Protein AF-A0A0A9W5Y8-F1 (afdb_monomer)

Structure (mmCIF, N/CA/C/O backbone):
data_AF-A0A0A9W5Y8-F1
#
_entry.id   AF-A0A0A9W5Y8-F1
#
loop_
_atom_site.group_PDB
_atom_site.id
_atom_site.type_symbol
_atom_site.label_atom_id
_atom_site.label_alt_id
_atom_site.label_comp_id
_atom_site.label_asym_id
_atom_site.label_entity_id
_atom_site.label_seq_id
_atom_site.pdbx_PDB_ins_code
_atom_site.Cartn_x
_atom_site.Cartn_y
_atom_site.Cartn_z
_atom_site.occupancy
_atom_site.B_iso_or_equiv
_atom_site.auth_seq_id
_atom_site.auth_comp_id
_atom_site.auth_asym_id
_atom_site.auth_atom_id
_atom_site.pdbx_PDB_model_num
ATOM 1 N N . MET A 1 1 ? -0.770 -27.517 54.238 1.00 37.31 1 MET A N 1
ATOM 2 C CA . MET A 1 1 ? 0.289 -27.212 53.255 1.00 37.31 1 MET A CA 1
ATOM 3 C C . MET A 1 1 ? -0.325 -27.383 51.883 1.00 37.31 1 MET A C 1
ATOM 5 O O . MET A 1 1 ? -0.904 -28.429 51.633 1.00 37.31 1 MET A O 1
ATOM 9 N N . ALA A 1 2 ? -0.329 -26.312 51.096 1.00 33.25 2 ALA A N 1
ATOM 10 C CA . ALA A 1 2 ? -0.893 -26.270 49.756 1.00 33.25 2 ALA A CA 1
ATOM 11 C C . ALA A 1 2 ? 0.136 -26.766 48.733 1.00 33.25 2 ALA A C 1
ATOM 13 O O . ALA A 1 2 ? 1.299 -26.382 48.831 1.00 33.25 2 ALA A O 1
ATOM 14 N N . ASP A 1 3 ? -0.321 -27.535 47.750 1.00 33.03 3 ASP A N 1
ATOM 15 C CA . ASP A 1 3 ? 0.231 -27.534 46.394 1.00 33.03 3 ASP A CA 1
ATOM 16 C C . ASP A 1 3 ? -0.943 -27.662 45.403 1.00 33.03 3 ASP A C 1
ATOM 18 O O . ASP A 1 3 ? -1.623 -28.691 45.391 1.00 33.03 3 ASP A O 1
ATOM 22 N N . PRO A 1 4 ? -1.265 -26.595 44.654 1.00 38.47 4 PRO A N 1
ATOM 23 C CA . PRO A 1 4 ? -2.199 -26.613 43.543 1.00 38.47 4 PRO A CA 1
ATOM 24 C C . PRO A 1 4 ? -1.428 -26.486 42.221 1.00 38.47 4 PRO A C 1
ATOM 26 O O . PRO A 1 4 ? -1.064 -25.380 41.818 1.00 38.47 4 PRO A O 1
ATOM 29 N N . SER A 1 5 ? -1.192 -27.594 41.517 1.00 38.16 5 SER A N 1
ATOM 30 C CA . SER A 1 5 ? -0.590 -27.542 40.178 1.00 38.16 5 SER A CA 1
ATOM 31 C C . SER A 1 5 ? -0.944 -28.740 39.286 1.00 38.16 5 SER A C 1
ATOM 33 O O . SER A 1 5 ? -0.075 -29.424 38.767 1.00 38.16 5 SER A O 1
ATOM 35 N N . GLU A 1 6 ? -2.236 -28.936 39.008 1.00 33.62 6 GLU A N 1
ATOM 36 C CA . GLU A 1 6 ? -2.679 -29.675 37.815 1.00 33.62 6 GLU A CA 1
ATOM 37 C C . GLU A 1 6 ? -3.842 -28.932 37.140 1.00 33.62 6 GLU A C 1
ATOM 39 O O . GLU A 1 6 ? -5.003 -29.048 37.525 1.00 33.62 6 GLU A O 1
ATOM 44 N N . HIS A 1 7 ? -3.520 -28.131 36.123 1.00 34.47 7 HIS A N 1
ATOM 45 C CA . HIS A 1 7 ? -4.480 -27.665 35.123 1.00 34.47 7 HIS A CA 1
ATOM 46 C C . HIS A 1 7 ? -4.247 -28.471 33.840 1.00 34.47 7 HIS A C 1
ATOM 48 O O . HIS A 1 7 ? -3.180 -28.327 33.237 1.00 34.47 7 HIS A O 1
ATOM 54 N N . PRO A 1 8 ? -5.209 -29.291 33.385 1.00 33.84 8 PRO A N 1
ATOM 55 C CA . PRO A 1 8 ? -5.117 -29.915 32.077 1.00 33.84 8 PRO A CA 1
ATOM 56 C C . PRO A 1 8 ? -5.285 -28.871 30.970 1.00 33.84 8 PRO A C 1
ATOM 58 O O . PRO A 1 8 ? -6.260 -28.118 30.924 1.00 33.84 8 PRO A O 1
ATOM 61 N N . LEU A 1 9 ? -4.292 -28.857 30.087 1.00 32.69 9 LEU A N 1
ATOM 62 C CA . LEU A 1 9 ? -4.346 -28.313 28.740 1.00 32.69 9 LEU A CA 1
ATOM 63 C C . LEU A 1 9 ? -5.428 -29.023 27.904 1.00 32.69 9 LEU A C 1
ATOM 65 O O . LEU A 1 9 ? -5.712 -30.198 28.108 1.00 32.69 9 LEU A O 1
ATOM 69 N N . GLU A 1 10 ? -5.916 -28.284 26.905 1.00 32.50 10 GLU A N 1
ATOM 70 C CA . GLU A 1 10 ? -6.657 -28.731 25.717 1.00 32.50 10 GLU A CA 1
ATOM 71 C C . GLU A 1 10 ? -8.154 -29.049 25.857 1.00 32.50 10 GLU A C 1
ATOM 73 O O . GLU A 1 10 ? -8.584 -30.143 26.204 1.00 32.50 10 GLU A O 1
ATOM 78 N N . ALA A 1 11 ? -8.961 -28.112 25.353 1.00 31.11 11 ALA A N 1
ATOM 79 C CA . ALA A 1 11 ? -10.061 -28.473 24.471 1.00 31.11 11 ALA A CA 1
ATOM 80 C C . ALA A 1 11 ? -9.815 -27.802 23.115 1.00 31.11 11 ALA A C 1
ATOM 82 O O . ALA A 1 11 ? -9.943 -26.587 22.956 1.00 31.11 11 ALA A O 1
ATOM 83 N N . CYS A 1 12 ? -9.401 -28.625 22.154 1.00 32.28 12 CYS A N 1
ATOM 84 C CA . CYS A 1 12 ? -9.420 -28.321 20.735 1.00 32.28 12 CYS A CA 1
ATOM 85 C C . CYS A 1 12 ? -10.841 -27.933 20.303 1.00 32.28 12 CYS A C 1
ATOM 87 O O . CYS A 1 12 ? -11.784 -28.683 20.544 1.00 32.28 12 CYS A O 1
ATOM 89 N N . ALA A 1 13 ? -10.979 -26.811 19.600 1.00 32.50 13 ALA A N 1
ATOM 90 C CA . ALA A 1 13 ? -12.141 -26.543 18.764 1.00 32.50 13 ALA A CA 1
ATOM 91 C C . ALA A 1 13 ? -11.661 -26.249 17.337 1.00 32.50 13 ALA A C 1
ATOM 93 O O . ALA A 1 13 ? -11.022 -25.233 17.065 1.00 32.50 13 ALA A O 1
ATOM 94 N N . SER A 1 14 ? -11.965 -27.172 16.437 1.00 33.88 14 SER A N 1
ATOM 95 C CA . SER A 1 14 ? -12.025 -27.005 14.984 1.00 33.88 14 SER A CA 1
ATOM 96 C C . SER A 1 14 ? -13.405 -27.505 14.532 1.00 33.88 14 SER A C 1
ATOM 98 O O . SER A 1 14 ? -14.028 -28.257 15.286 1.00 33.88 14 SER A O 1
ATOM 100 N N . PRO A 1 15 ? -13.876 -27.232 13.303 1.00 54.81 15 PRO A N 1
ATOM 101 C CA . PRO A 1 15 ? -13.702 -26.097 12.391 1.00 54.81 15 PRO A CA 1
ATOM 102 C C . PRO A 1 15 ? -15.062 -25.366 12.173 1.00 54.81 15 PRO A C 1
ATOM 104 O O . PRO A 1 15 ? -16.051 -25.700 12.812 1.00 54.81 15 PRO A O 1
ATOM 107 N N . ASP A 1 16 ? -15.112 -24.371 11.280 1.00 36.22 16 ASP A N 1
ATOM 108 C CA . ASP A 1 16 ? -16.325 -23.666 10.797 1.00 36.22 16 ASP A CA 1
ATOM 109 C C . ASP A 1 16 ? -16.897 -22.532 11.672 1.00 36.22 16 ASP A C 1
ATOM 111 O O . ASP A 1 16 ? -18.074 -22.505 12.031 1.00 36.22 16 ASP A O 1
ATOM 115 N N . VAL A 1 17 ? -16.086 -21.503 11.946 1.00 40.72 17 VAL A N 1
ATOM 116 C CA . VAL A 1 17 ? -16.628 -20.201 12.375 1.00 40.72 17 VAL A CA 1
ATOM 117 C C . VAL A 1 17 ? -16.967 -19.381 11.134 1.00 40.72 17 VAL A C 1
ATOM 119 O O . VAL A 1 17 ? -16.083 -18.945 10.399 1.00 40.72 17 VAL A O 1
ATOM 122 N N . VAL A 1 18 ? -18.265 -19.184 10.918 1.00 39.84 18 VAL A N 1
ATOM 123 C CA . VAL A 1 18 ? -18.840 -18.229 9.966 1.00 39.84 18 VAL A CA 1
ATOM 124 C C . VAL A 1 18 ? -18.140 -16.870 10.124 1.00 39.84 18 VAL A C 1
ATOM 126 O O . VAL A 1 18 ? -18.138 -16.299 11.215 1.00 39.84 18 VAL A O 1
ATOM 129 N N . GLU A 1 19 ? -17.536 -16.360 9.045 1.00 45.75 19 GLU A N 1
ATOM 130 C CA . GLU A 1 19 ? -16.937 -15.019 8.957 1.00 45.75 19 GLU A CA 1
ATOM 131 C C . GLU A 1 19 ? -18.027 -13.946 9.121 1.00 45.75 19 GLU A C 1
ATOM 133 O O . GLU A 1 19 ? -18.558 -13.408 8.151 1.00 45.75 19 GLU A O 1
ATOM 138 N N . ILE A 1 20 ? -18.402 -13.633 10.361 1.00 53.00 20 ILE A N 1
ATOM 139 C CA . ILE A 1 20 ? -19.226 -12.461 10.655 1.00 53.00 20 ILE A CA 1
ATOM 140 C C . ILE A 1 20 ? -18.262 -11.280 10.783 1.00 53.00 20 ILE A C 1
ATOM 142 O O . ILE A 1 20 ? -17.663 -11.061 11.839 1.00 53.00 20 ILE A O 1
ATOM 146 N N . GLY A 1 21 ? -18.077 -10.542 9.687 1.00 63.16 21 GLY A N 1
ATOM 147 C CA . GLY A 1 21 ? -17.363 -9.268 9.713 1.00 63.16 21 GLY A CA 1
ATOM 148 C C . GLY A 1 21 ? -17.968 -8.346 10.778 1.00 63.16 21 GLY A C 1
ATOM 149 O O . GLY A 1 21 ? -19.186 -8.183 10.853 1.00 63.16 21 GLY A O 1
ATOM 150 N N . CYS A 1 22 ? -17.124 -7.765 11.628 1.00 84.12 22 CYS A N 1
ATOM 151 C CA . CYS A 1 22 ? -17.532 -6.865 12.701 1.00 84.12 22 CYS A CA 1
ATOM 152 C C . CYS A 1 22 ? -17.154 -5.427 12.342 1.00 84.12 22 CYS A C 1
ATOM 154 O O . CYS A 1 22 ? -16.033 -5.165 11.916 1.00 84.12 22 CYS A O 1
ATOM 156 N N . SER A 1 23 ? -18.077 -4.483 12.520 1.00 87.94 23 SER A N 1
ATOM 157 C CA . SER A 1 23 ? -17.798 -3.054 12.357 1.00 87.94 23 SER A CA 1
ATOM 158 C C . SER A 1 23 ? -17.768 -2.374 13.721 1.00 87.94 23 SER A C 1
ATOM 160 O O . SER A 1 23 ? -18.706 -2.513 14.503 1.00 87.94 23 SER A O 1
ATOM 162 N N . LEU A 1 24 ? -16.689 -1.648 14.011 1.00 90.31 24 LEU A N 1
ATOM 163 C CA . LEU A 1 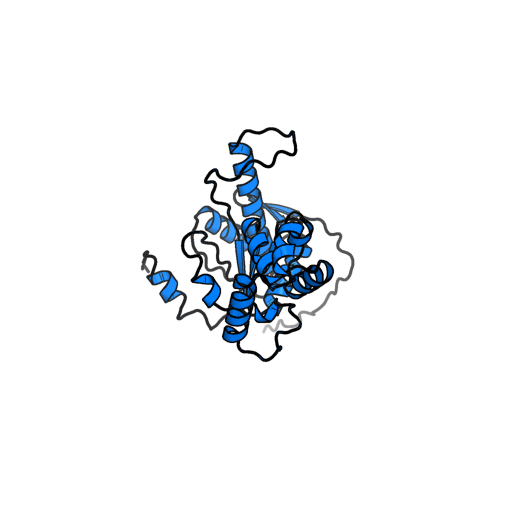24 ? -16.478 -0.955 15.279 1.00 90.31 24 LEU A CA 1
ATOM 164 C C . LEU A 1 24 ? -16.262 0.528 15.019 1.00 90.31 24 LEU A C 1
ATOM 166 O O . LEU A 1 24 ? -15.401 0.886 14.222 1.00 90.31 24 LEU A O 1
ATOM 170 N N . ASP A 1 25 ? -17.000 1.384 15.716 1.00 91.50 25 ASP A N 1
ATOM 171 C CA . ASP A 1 25 ? -16.708 2.813 15.717 1.00 91.50 25 ASP A CA 1
ATOM 172 C C . ASP A 1 25 ? -15.623 3.118 16.759 1.00 91.50 25 ASP A C 1
ATOM 174 O O . ASP A 1 25 ? -15.803 2.875 17.955 1.00 91.50 25 ASP A O 1
ATOM 178 N N . LEU A 1 26 ? -14.479 3.614 16.287 1.00 90.56 26 LEU A N 1
ATOM 179 C CA . LEU A 1 26 ? -13.357 4.058 17.107 1.00 90.56 26 LEU A CA 1
ATOM 180 C C . LEU A 1 26 ? -13.011 5.499 16.719 1.00 90.56 26 LEU A C 1
ATOM 182 O O . LEU A 1 26 ? -12.533 5.749 15.613 1.00 90.56 26 LEU A O 1
ATOM 186 N N . GLU A 1 27 ? -13.257 6.453 17.621 1.00 84.94 27 GLU A N 1
ATOM 187 C CA . GLU A 1 27 ? -13.021 7.893 17.393 1.00 84.94 27 GLU A CA 1
ATOM 188 C C . GLU A 1 27 ? -13.679 8.427 16.097 1.00 84.94 27 GLU A C 1
ATOM 190 O O . GLU A 1 27 ? -13.096 9.197 15.319 1.00 84.94 27 GLU A O 1
ATOM 195 N N . GLY A 1 28 ? -14.906 7.975 15.819 1.00 84.44 28 GLY A N 1
ATOM 196 C CA . GLY A 1 28 ? -15.656 8.338 14.618 1.00 84.44 28 GLY A CA 1
ATOM 197 C C . GLY A 1 28 ? -15.076 7.729 13.340 1.00 84.44 28 GLY A C 1
ATOM 198 O O . GLY A 1 28 ? -15.262 8.301 12.265 1.00 84.44 28 GLY A O 1
ATOM 199 N N . CYS A 1 29 ? -14.275 6.665 13.439 1.00 87.69 29 CYS A N 1
ATOM 200 C CA . CYS A 1 29 ? -13.787 5.877 12.311 1.00 87.69 29 CYS A CA 1
ATOM 201 C C . CYS A 1 29 ? -14.434 4.493 12.367 1.00 87.69 29 CYS A C 1
ATOM 203 O O . CYS A 1 29 ? -14.199 3.734 13.306 1.00 87.69 29 CYS A O 1
ATOM 205 N N . LEU A 1 30 ? -15.206 4.146 11.335 1.00 93.06 30 LEU A N 1
ATOM 206 C CA . LEU A 1 30 ? -15.831 2.832 11.223 1.00 93.06 30 LEU A CA 1
ATOM 207 C C . LEU A 1 30 ? -14.802 1.790 10.758 1.00 93.06 30 LEU A C 1
ATOM 209 O O . LEU A 1 30 ? -14.492 1.677 9.569 1.00 93.06 30 LEU A O 1
ATOM 213 N N . VAL A 1 31 ? -14.260 1.029 11.705 1.00 93.88 31 VAL A N 1
ATOM 214 C CA . VAL A 1 31 ? -13.282 -0.031 11.457 1.00 93.88 31 VAL A CA 1
ATOM 215 C C . VAL A 1 31 ? -13.996 -1.345 11.157 1.00 93.88 31 VAL A C 1
ATOM 217 O O . VAL A 1 31 ? -14.635 -1.925 12.031 1.00 93.88 31 VAL A O 1
ATOM 220 N N . LYS A 1 32 ? -13.843 -1.839 9.927 1.00 93.50 32 LYS A N 1
ATOM 221 C CA . LYS A 1 32 ? -14.301 -3.154 9.468 1.00 93.50 32 LYS A CA 1
ATOM 222 C C . LYS A 1 32 ? -13.231 -4.188 9.812 1.00 93.50 32 LYS A C 1
ATOM 224 O O . LYS A 1 32 ? -12.143 -4.192 9.235 1.00 93.50 32 LYS A O 1
ATOM 229 N N . PHE A 1 33 ? -13.511 -5.046 10.779 1.00 92.62 33 PHE A N 1
ATOM 230 C CA . PHE A 1 33 ? -12.608 -6.091 11.241 1.00 92.62 33 PHE A CA 1
ATOM 231 C C . PHE A 1 33 ? -13.150 -7.471 10.835 1.00 92.62 33 PHE A C 1
ATOM 233 O O . PHE A 1 33 ? -14.350 -7.706 10.955 1.00 92.62 33 PHE A O 1
ATOM 240 N N . PRO A 1 34 ? -12.306 -8.405 10.355 1.00 89.75 34 PRO A N 1
ATOM 241 C CA . PRO A 1 34 ? -12.787 -9.673 9.789 1.00 89.75 34 PRO A CA 1
ATOM 242 C C . PRO A 1 34 ? -13.404 -10.638 10.817 1.00 89.75 34 PRO A C 1
ATOM 244 O O . PRO A 1 34 ? -14.004 -11.634 10.436 1.00 89.75 34 PRO A O 1
ATOM 247 N N . PHE A 1 35 ? -13.249 -10.370 12.112 1.00 88.81 35 PHE A N 1
ATOM 248 C CA . PHE A 1 35 ? -13.855 -11.131 13.204 1.00 88.81 35 PHE A CA 1
ATOM 249 C C . PHE A 1 35 ? -14.109 -10.203 14.397 1.00 88.81 35 PHE A C 1
ATOM 251 O O . PHE A 1 35 ? -13.818 -9.012 14.330 1.00 88.81 35 PHE A O 1
ATOM 258 N N . GLN A 1 36 ? -14.636 -10.718 15.506 1.00 88.81 36 GLN A N 1
ATOM 259 C CA . GLN A 1 36 ? -14.803 -9.921 16.722 1.00 88.81 36 GLN A CA 1
ATOM 260 C C . GLN A 1 36 ? -13.433 -9.614 17.362 1.00 88.81 36 GLN A C 1
ATOM 262 O O . GLN A 1 36 ? -12.778 -10.541 17.841 1.00 88.81 36 GLN A O 1
ATOM 267 N N . PRO A 1 37 ? -12.975 -8.347 17.419 1.00 89.88 37 PRO A N 1
ATOM 268 C CA . PRO A 1 37 ? -11.656 -8.042 17.959 1.00 89.88 37 PRO A CA 1
ATOM 269 C C . PRO A 1 37 ? -11.613 -8.181 19.485 1.00 89.88 37 PRO A C 1
ATOM 271 O O . PRO A 1 37 ? -12.557 -7.816 20.195 1.00 89.88 37 PRO A O 1
ATOM 274 N N . TYR A 1 38 ? -10.466 -8.627 19.996 1.00 90.50 38 TYR A N 1
ATOM 275 C CA . TYR A 1 38 ? -10.161 -8.646 21.427 1.00 90.50 38 TYR A CA 1
ATOM 276 C C . TYR A 1 38 ? -10.030 -7.224 21.988 1.00 90.50 38 TYR A C 1
ATOM 278 O O . TYR A 1 38 ? -9.678 -6.291 21.266 1.00 90.50 38 TYR A O 1
ATOM 286 N N . ASN A 1 39 ? -10.221 -7.049 23.299 1.00 89.31 39 ASN A N 1
ATOM 287 C CA . ASN A 1 39 ? -10.096 -5.732 23.942 1.00 89.31 39 ASN A CA 1
ATOM 288 C C . ASN A 1 39 ? -8.721 -5.091 23.697 1.00 89.31 39 ASN A C 1
ATOM 290 O O . ASN A 1 39 ? -8.649 -3.934 23.299 1.00 89.31 39 ASN A O 1
ATOM 294 N N . VAL A 1 40 ? -7.643 -5.878 23.778 1.00 89.50 40 VAL A N 1
ATOM 295 C CA . VAL A 1 40 ? -6.282 -5.408 23.466 1.00 89.50 40 VAL A CA 1
ATOM 296 C C . VAL A 1 40 ? -6.123 -4.930 22.017 1.00 89.50 40 VAL A C 1
ATOM 298 O O . VAL A 1 40 ? -5.368 -3.998 21.754 1.00 89.50 40 VAL A O 1
ATOM 301 N N . GLN A 1 41 ? -6.844 -5.533 21.063 1.00 90.50 41 GLN A N 1
ATOM 302 C CA . GLN A 1 41 ? -6.843 -5.091 19.666 1.00 90.50 41 GLN A CA 1
ATOM 303 C C . GLN A 1 41 ? -7.632 -3.789 19.511 1.00 90.50 41 GLN A C 1
ATOM 305 O O . GLN A 1 41 ? -7.179 -2.896 18.802 1.00 90.50 41 GLN A O 1
ATOM 310 N N . LYS A 1 42 ? -8.774 -3.648 20.199 1.00 91.69 42 LYS A N 1
ATOM 311 C CA . LYS A 1 42 ? -9.566 -2.405 20.208 1.00 91.69 42 LYS A CA 1
ATOM 312 C C . LYS A 1 42 ? -8.757 -1.233 20.759 1.00 91.69 42 LYS A C 1
ATOM 314 O O . LYS A 1 42 ? -8.692 -0.193 20.114 1.00 91.69 42 LYS A O 1
ATOM 319 N N . GLU A 1 43 ? -8.085 -1.423 21.894 1.00 90.88 43 GLU A N 1
ATOM 320 C CA . GLU A 1 43 ? -7.201 -0.413 22.490 1.00 90.88 43 GLU A CA 1
ATOM 321 C C . GLU A 1 43 ? -6.039 -0.049 21.560 1.00 90.88 43 GLU A C 1
ATOM 323 O O . GLU A 1 43 ? -5.705 1.126 21.408 1.00 90.88 43 GLU A O 1
ATOM 328 N N . TYR A 1 44 ? -5.436 -1.047 20.906 1.00 90.75 44 TYR A N 1
ATOM 329 C CA . TYR A 1 44 ? -4.375 -0.819 19.929 1.00 90.75 44 TYR A CA 1
ATOM 330 C C . TYR A 1 44 ? -4.877 0.012 18.739 1.00 90.75 44 TYR A C 1
ATOM 332 O O . TYR A 1 44 ? -4.258 1.014 18.390 1.00 90.75 44 TYR A O 1
ATOM 340 N N . MET A 1 45 ? -6.015 -0.364 18.148 1.00 92.25 45 MET A N 1
ATOM 341 C CA . MET A 1 45 ? -6.625 0.345 17.017 1.00 92.25 45 MET A CA 1
ATOM 342 C C . MET A 1 45 ? -7.038 1.776 17.379 1.00 92.2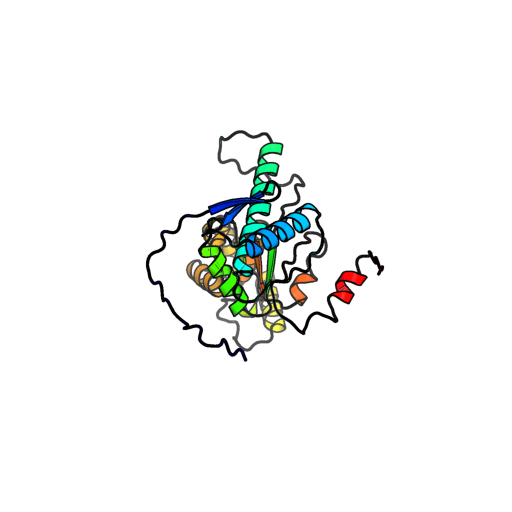5 45 MET A C 1
ATOM 344 O O . 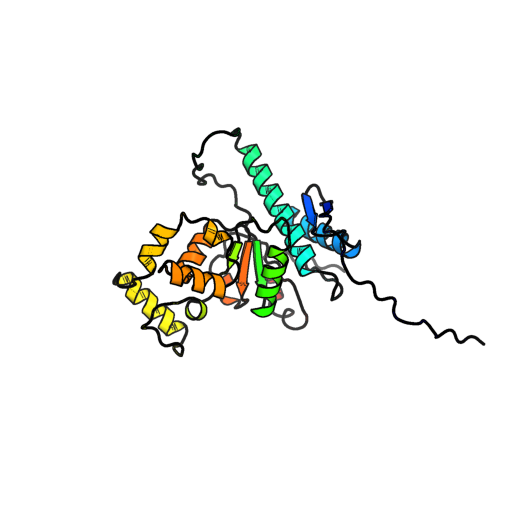MET A 1 45 ? -6.785 2.687 16.593 1.00 92.25 45 MET A O 1
ATOM 348 N N . ALA A 1 46 ? -7.604 1.993 18.571 1.00 91.94 46 ALA A N 1
ATOM 349 C CA . ALA A 1 46 ? -7.945 3.328 19.060 1.00 91.94 46 ALA A CA 1
ATOM 350 C C . ALA A 1 46 ? -6.698 4.223 19.145 1.00 91.94 46 ALA A C 1
ATOM 352 O O . ALA A 1 46 ? -6.681 5.313 18.583 1.00 91.94 46 ALA A O 1
ATOM 353 N N . LYS A 1 47 ? -5.598 3.722 19.727 1.00 89.94 47 LYS A N 1
ATOM 354 C CA . LYS A 1 47 ? -4.326 4.466 19.794 1.00 89.94 47 LYS A CA 1
ATOM 355 C C . LYS A 1 47 ? -3.748 4.793 18.413 1.00 89.94 47 LYS A C 1
ATOM 357 O O . LYS A 1 47 ? -3.194 5.876 18.239 1.00 89.94 47 LYS A O 1
ATOM 362 N N . VAL A 1 48 ? -3.872 3.887 17.435 1.00 89.81 48 VAL A N 1
ATOM 363 C CA . VAL A 1 48 ? -3.465 4.159 16.041 1.00 89.81 48 VAL A CA 1
ATOM 364 C C . VAL A 1 48 ? -4.276 5.318 15.465 1.00 89.81 48 VAL A C 1
ATOM 366 O O . VAL A 1 48 ? -3.697 6.252 14.915 1.00 89.81 48 VAL A O 1
ATOM 369 N N . ILE A 1 49 ? -5.603 5.273 15.598 1.00 89.94 49 ILE A N 1
ATOM 370 C CA . ILE A 1 49 ? -6.504 6.298 15.058 1.00 89.94 49 ILE A CA 1
ATOM 371 C C . ILE A 1 49 ? -6.255 7.651 15.730 1.00 89.94 49 ILE A C 1
ATOM 373 O O . ILE A 1 49 ? -6.131 8.652 15.028 1.00 89.94 49 ILE A O 1
ATOM 377 N N . SER A 1 50 ? -6.081 7.666 17.051 1.00 88.06 50 SER A N 1
ATOM 378 C CA . SER A 1 50 ? -5.748 8.868 17.819 1.00 88.06 50 SER A CA 1
ATOM 379 C C . SER A 1 50 ? -4.475 9.545 17.305 1.00 88.06 50 SER A C 1
ATOM 381 O O . SER A 1 50 ? -4.464 10.744 17.022 1.00 88.06 50 SER A O 1
ATOM 383 N N . ALA A 1 51 ? -3.413 8.762 17.088 1.00 84.56 51 ALA A N 1
ATOM 384 C CA . ALA A 1 51 ? -2.151 9.268 16.554 1.00 84.56 51 ALA A CA 1
ATOM 385 C C . ALA A 1 51 ? -2.296 9.819 15.126 1.00 84.56 51 ALA A C 1
ATOM 387 O O . ALA A 1 51 ? -1.754 10.878 14.810 1.00 84.56 51 ALA A O 1
ATOM 388 N N . LEU A 1 52 ? -3.067 9.134 14.271 1.00 85.00 52 LEU A N 1
ATOM 389 C CA . LEU A 1 52 ? -3.346 9.586 12.904 1.00 85.00 52 LEU A CA 1
ATOM 390 C C . LEU A 1 52 ? -4.165 10.885 12.882 1.00 85.00 52 LEU A C 1
ATOM 392 O O . LEU A 1 52 ? -3.853 11.785 12.102 1.00 85.00 52 LEU A O 1
ATOM 396 N N . ASN A 1 53 ? -5.174 11.004 13.748 1.00 84.19 53 ASN A N 1
ATOM 397 C CA . ASN A 1 53 ? -5.980 12.217 13.911 1.00 84.19 53 ASN A CA 1
ATOM 398 C C . ASN A 1 53 ? -5.132 13.396 14.407 1.00 84.19 53 ASN A C 1
ATOM 400 O O . ASN A 1 53 ? -5.278 14.508 13.905 1.00 84.19 53 ASN A O 1
ATOM 404 N N . ALA A 1 54 ? -4.222 13.145 15.350 1.00 80.56 54 ALA A N 1
ATOM 405 C CA . ALA A 1 54 ? -3.300 14.149 15.874 1.00 80.56 54 ALA A CA 1
ATOM 406 C C . ALA A 1 54 ? -2.148 14.493 14.909 1.00 80.56 54 ALA A C 1
ATOM 408 O O . ALA A 1 54 ? -1.426 15.460 15.144 1.00 80.56 54 ALA A O 1
ATOM 409 N N . GLY A 1 55 ? -1.937 13.703 13.849 1.00 75.50 55 GLY A N 1
ATOM 410 C CA . GLY A 1 55 ? -0.778 13.841 12.964 1.00 75.50 55 GLY A CA 1
ATOM 411 C C . GLY A 1 55 ? 0.560 13.597 13.674 1.00 75.50 55 GLY A C 1
ATOM 412 O O . GLY A 1 55 ? 1.577 14.154 13.261 1.00 75.50 55 GLY A O 1
ATOM 413 N N . SER A 1 56 ? 0.563 12.807 14.753 1.00 72.94 56 SER A N 1
ATOM 414 C CA . SER A 1 56 ? 1.722 12.582 15.619 1.00 72.94 56 SER A CA 1
ATOM 415 C C . SER A 1 56 ? 2.372 11.214 15.389 1.00 72.94 56 SER A C 1
ATOM 417 O O . SER A 1 56 ? 1.803 10.301 14.786 1.00 72.94 56 SER A O 1
ATOM 419 N N . VAL A 1 57 ? 3.608 11.061 15.870 1.00 74.00 57 VAL A N 1
ATOM 420 C CA . VAL A 1 57 ? 4.317 9.777 15.843 1.00 74.00 57 VAL A CA 1
ATOM 421 C C . VAL A 1 57 ? 3.911 8.952 17.061 1.00 74.00 57 VAL A C 1
ATOM 423 O O . VAL A 1 57 ? 4.059 9.405 18.193 1.00 74.00 57 VAL A O 1
ATOM 426 N N . ALA A 1 58 ? 3.472 7.712 16.835 1.00 73.31 58 ALA A N 1
ATOM 427 C CA . ALA A 1 58 ? 3.157 6.766 17.901 1.00 73.31 58 ALA A CA 1
ATOM 428 C C . ALA A 1 58 ? 4.076 5.540 17.868 1.00 73.31 58 ALA A C 1
ATOM 430 O O . ALA A 1 58 ? 4.232 4.878 16.840 1.00 73.31 58 ALA A O 1
ATOM 431 N N . ALA A 1 59 ? 4.647 5.207 19.026 1.00 79.75 59 ALA A N 1
ATOM 432 C CA . ALA A 1 59 ? 5.333 3.945 19.265 1.00 79.75 59 ALA A CA 1
ATOM 433 C C . ALA A 1 59 ? 4.373 2.997 19.996 1.00 79.75 59 ALA A C 1
ATOM 435 O O . ALA A 1 59 ? 4.090 3.179 21.177 1.00 79.75 59 ALA A O 1
ATOM 436 N N . LEU A 1 60 ? 3.836 2.008 19.277 1.00 79.88 60 LEU A N 1
ATOM 437 C CA . LEU A 1 60 ? 2.822 1.099 19.808 1.00 79.88 60 LEU A CA 1
ATOM 438 C C . LEU A 1 60 ? 3.379 -0.312 19.963 1.00 79.88 60 LEU A C 1
ATOM 440 O O . LEU A 1 60 ? 3.703 -0.987 18.981 1.00 79.88 60 LEU A O 1
ATOM 444 N N . GLU A 1 61 ? 3.428 -0.776 21.206 1.00 77.50 61 GLU A N 1
ATOM 445 C CA . GLU A 1 61 ? 3.762 -2.154 21.540 1.00 77.50 61 GLU A CA 1
ATOM 446 C C . GLU A 1 61 ? 2.502 -2.980 21.795 1.00 77.50 61 GLU A C 1
ATOM 448 O O . GLU A 1 61 ? 1.455 -2.480 22.202 1.00 77.50 61 GLU A O 1
ATOM 453 N N . SER A 1 62 ? 2.600 -4.276 21.525 1.00 76.62 62 SER A N 1
ATOM 454 C CA . SER A 1 62 ? 1.545 -5.244 21.823 1.00 76.62 62 SER A CA 1
ATOM 455 C C . SER A 1 62 ? 2.159 -6.634 22.019 1.00 76.62 62 SER A C 1
ATOM 457 O O . SER A 1 62 ? 3.291 -6.869 21.583 1.00 76.62 62 SER A O 1
ATOM 459 N N . PRO A 1 63 ? 1.469 -7.589 22.654 1.00 73.88 63 PRO A N 1
ATOM 460 C CA . PRO A 1 63 ? 1.961 -8.962 22.772 1.00 73.88 63 PRO A CA 1
ATOM 461 C C . PRO A 1 63 ? 2.041 -9.666 21.405 1.00 73.88 63 PRO A C 1
ATOM 463 O O . PRO A 1 63 ? 1.236 -9.397 20.508 1.00 73.88 63 PRO A O 1
ATOM 466 N N . THR A 1 64 ? 3.011 -10.562 21.202 1.00 70.44 64 THR A N 1
ATOM 467 C CA . THR A 1 64 ? 3.078 -11.431 20.006 1.00 70.44 64 THR A CA 1
ATOM 468 C C . THR A 1 64 ? 1.820 -12.281 19.857 1.00 70.44 64 THR A C 1
ATOM 470 O O . THR A 1 64 ? 1.269 -12.733 20.849 1.00 70.44 64 THR A O 1
ATOM 473 N N . GLY A 1 65 ? 1.380 -12.530 18.620 1.00 67.50 65 GLY A N 1
ATOM 474 C CA . GLY A 1 65 ? 0.253 -13.436 18.348 1.00 67.50 65 GLY A CA 1
ATOM 475 C C . GLY A 1 65 ? -1.141 -12.803 18.433 1.00 67.50 65 GLY A C 1
ATOM 476 O O . GLY A 1 65 ? -2.115 -13.447 18.075 1.00 67.50 65 GLY A O 1
ATOM 477 N N . THR A 1 66 ? -1.257 -11.525 18.802 1.00 66.75 66 THR A N 1
ATOM 478 C CA . THR A 1 66 ? -2.550 -10.822 18.953 1.00 66.75 66 THR A CA 1
ATOM 479 C C . THR A 1 66 ? -3.064 -10.153 17.669 1.00 66.75 66 THR A C 1
ATOM 481 O O . THR A 1 66 ? -3.924 -9.282 17.725 1.00 66.75 66 THR A O 1
ATOM 484 N N . GLY A 1 67 ? -2.550 -10.509 16.485 1.00 77.25 67 GLY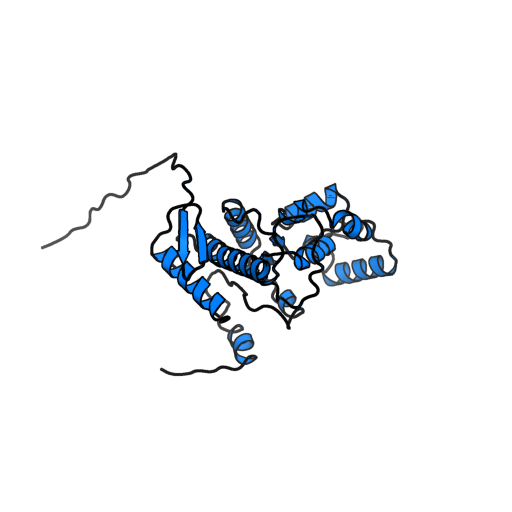 A N 1
ATOM 485 C CA . GLY A 1 67 ? -3.031 -9.934 15.216 1.00 77.25 67 GLY A CA 1
ATOM 486 C C . GLY A 1 67 ? -2.693 -8.448 15.022 1.00 77.25 67 GLY A C 1
ATOM 487 O O . GLY A 1 67 ? -3.515 -7.673 14.539 1.00 77.25 67 GLY A O 1
ATOM 488 N N . LYS A 1 68 ? -1.476 -8.035 15.398 1.00 85.12 68 LYS A N 1
ATOM 489 C CA . LYS A 1 68 ? -1.003 -6.641 15.304 1.00 85.12 68 LYS A CA 1
ATOM 490 C C . LYS A 1 68 ? -1.066 -6.071 13.892 1.00 85.12 68 LYS A C 1
ATOM 492 O O . LYS A 1 68 ? -1.568 -4.975 13.698 1.00 85.12 68 LYS A O 1
ATOM 497 N N . THR A 1 69 ? -0.553 -6.821 12.914 1.00 88.19 69 THR A N 1
ATOM 498 C CA . THR A 1 69 ? -0.537 -6.416 11.503 1.00 88.19 69 THR A CA 1
ATOM 499 C C . THR A 1 69 ? -1.950 -6.171 10.998 1.00 88.19 69 THR A C 1
ATOM 501 O O . THR A 1 69 ? -2.206 -5.145 10.381 1.00 88.19 69 THR A O 1
ATOM 504 N N . LEU A 1 70 ? -2.872 -7.073 11.327 1.00 90.00 70 LEU A N 1
ATOM 505 C CA . LEU A 1 70 ? -4.273 -6.953 10.959 1.00 90.00 70 LEU A CA 1
ATOM 506 C C . LEU A 1 70 ? -4.943 -5.749 11.640 1.00 90.00 70 LEU A C 1
ATOM 508 O O . LEU A 1 70 ? -5.557 -4.933 10.965 1.00 90.00 70 LEU A O 1
ATOM 512 N N . SER A 1 71 ? -4.762 -5.596 12.956 1.00 91.62 71 SER A N 1
ATOM 513 C CA . SER A 1 71 ? -5.278 -4.454 13.735 1.00 91.62 71 SER A CA 1
ATOM 514 C C . SER A 1 71 ? -4.795 -3.123 13.160 1.00 91.62 71 SER A C 1
ATOM 516 O O . SER A 1 71 ? -5.585 -2.214 12.918 1.00 91.62 71 SER A O 1
ATOM 518 N N . LEU A 1 72 ? -3.497 -3.039 12.866 1.00 90.75 72 LEU A N 1
ATOM 519 C CA . LEU A 1 72 ? -2.877 -1.867 12.271 1.00 90.75 72 LEU A CA 1
ATOM 520 C C . LEU A 1 72 ? -3.472 -1.548 10.898 1.00 90.75 72 LEU A C 1
ATOM 522 O O . LEU A 1 72 ? -3.987 -0.452 10.705 1.00 90.75 72 LEU A O 1
ATOM 526 N N . LEU A 1 73 ? -3.472 -2.517 9.976 1.00 91.25 73 LEU A N 1
ATOM 527 C CA . LEU A 1 73 ? -4.017 -2.336 8.629 1.00 91.25 73 LEU A CA 1
ATOM 528 C C . LEU A 1 73 ? -5.484 -1.896 8.667 1.00 91.25 73 LEU A C 1
ATOM 530 O O . LEU A 1 73 ? -5.829 -0.920 8.008 1.00 91.25 73 LEU A O 1
ATOM 534 N N . CYS A 1 74 ? -6.329 -2.560 9.459 1.00 93.19 74 CYS A N 1
ATOM 535 C CA . CYS A 1 74 ? -7.747 -2.217 9.549 1.00 93.19 74 CYS A CA 1
ATOM 536 C C . CYS A 1 74 ? -7.960 -0.803 10.102 1.00 93.19 74 CYS A C 1
ATOM 538 O O . CYS A 1 74 ? -8.667 -0.014 9.482 1.00 93.19 74 CYS A O 1
ATOM 540 N N . SER A 1 75 ? -7.314 -0.447 11.219 1.00 92.56 75 SER A N 1
ATOM 541 C CA . SER A 1 75 ? -7.457 0.892 11.812 1.00 92.56 75 SER A CA 1
ATOM 542 C C . SER A 1 75 ? -6.971 2.014 10.889 1.00 92.56 75 SER A C 1
ATOM 544 O O . SER A 1 75 ? -7.645 3.032 10.739 1.00 92.56 75 SER A O 1
ATOM 546 N N . THR A 1 76 ? -5.834 1.825 10.212 1.00 91.81 76 THR A N 1
ATOM 547 C CA . THR A 1 76 ? -5.287 2.842 9.310 1.00 91.81 76 THR A CA 1
ATOM 548 C C . THR A 1 76 ? -6.126 2.973 8.041 1.00 91.81 76 THR A C 1
ATOM 550 O O . THR A 1 76 ? -6.402 4.087 7.603 1.00 91.81 76 THR A O 1
ATOM 553 N N . LEU A 1 77 ? -6.562 1.862 7.443 1.00 91.56 77 LEU A N 1
ATOM 554 C CA . LEU A 1 77 ? -7.359 1.908 6.215 1.00 91.56 77 LEU A CA 1
ATOM 555 C C . LEU A 1 77 ? -8.776 2.432 6.471 1.00 91.56 77 LEU A C 1
ATOM 557 O O . LEU A 1 77 ? -9.287 3.174 5.635 1.00 91.56 77 LEU A O 1
ATOM 561 N N . ALA A 1 78 ? -9.362 2.150 7.639 1.00 92.50 78 ALA A N 1
ATOM 562 C CA . ALA A 1 78 ? -10.594 2.799 8.090 1.00 92.50 78 ALA A CA 1
ATOM 563 C C . ALA A 1 78 ? -10.443 4.324 8.134 1.00 92.50 78 ALA A C 1
ATOM 565 O O . ALA A 1 78 ? -11.292 5.063 7.636 1.00 92.50 78 ALA A O 1
ATOM 566 N N . TRP A 1 79 ? -9.327 4.798 8.693 1.00 91.00 79 TRP A N 1
ATOM 567 C CA . TRP A 1 79 ? -9.026 6.221 8.766 1.00 91.00 79 TRP A CA 1
ATOM 568 C C . TRP A 1 79 ? -8.850 6.841 7.369 1.00 91.00 79 TRP A C 1
ATOM 570 O O . TRP A 1 79 ? -9.401 7.908 7.097 1.00 91.00 79 TRP A O 1
ATOM 580 N N . VAL A 1 80 ? -8.162 6.166 6.441 1.00 88.25 80 VAL A N 1
ATOM 581 C CA . VAL A 1 80 ? -8.049 6.622 5.040 1.00 88.25 80 VAL A CA 1
ATOM 582 C C . VAL A 1 80 ? -9.419 6.679 4.355 1.00 88.25 80 VAL A C 1
ATOM 584 O O . VAL A 1 80 ? -9.725 7.668 3.688 1.00 88.25 80 VAL A O 1
ATOM 587 N N . GLU A 1 81 ? -10.253 5.649 4.524 1.00 88.56 81 GLU A N 1
ATOM 588 C CA . GLU A 1 81 ? -11.606 5.587 3.956 1.00 88.56 81 GLU A CA 1
ATOM 589 C C . GLU A 1 81 ? -12.467 6.759 4.458 1.00 88.56 81 GLU A C 1
ATOM 591 O O . GLU A 1 81 ? -13.045 7.481 3.642 1.00 88.56 81 GLU A O 1
ATOM 596 N N . LYS A 1 82 ? -12.445 7.038 5.770 1.00 88.31 82 LYS A N 1
ATOM 597 C CA . LYS A 1 82 ? -13.111 8.202 6.379 1.00 88.31 82 LYS A CA 1
ATOM 598 C C . LYS A 1 82 ? -12.652 9.523 5.760 1.00 88.31 82 LYS A C 1
ATOM 600 O O . LYS A 1 82 ? -13.485 10.332 5.358 1.00 88.31 82 LYS A O 1
ATOM 605 N N . ASN A 1 83 ? -11.341 9.747 5.657 1.00 85.19 83 ASN A N 1
ATOM 606 C CA . ASN A 1 83 ? -10.799 10.999 5.116 1.00 85.19 83 ASN A CA 1
ATOM 607 C C . ASN A 1 83 ? -11.161 11.197 3.637 1.00 85.19 83 ASN A C 1
ATOM 609 O O . ASN A 1 83 ? -11.448 12.313 3.211 1.00 85.19 83 ASN A O 1
ATOM 613 N N . LYS A 1 84 ? -11.206 10.115 2.854 1.00 83.50 84 LYS A N 1
ATOM 614 C CA . LYS A 1 84 ? -11.679 10.166 1.465 1.00 83.50 84 LYS A CA 1
ATOM 615 C C . LYS A 1 84 ? -13.162 10.497 1.361 1.00 83.50 84 LYS A C 1
ATOM 617 O O . LYS A 1 84 ? -13.545 11.253 0.473 1.00 83.50 84 LYS A O 1
ATOM 622 N N . MET A 1 85 ? -13.991 9.908 2.221 1.00 83.56 85 MET A N 1
ATOM 623 C CA . MET A 1 85 ? -15.427 10.194 2.258 1.00 83.56 85 MET A CA 1
ATOM 624 C C . MET A 1 85 ? -15.682 11.656 2.633 1.00 83.56 85 MET A C 1
ATOM 626 O O . MET A 1 85 ? -16.447 12.325 1.946 1.00 83.56 85 MET A O 1
ATOM 630 N N . ALA A 1 86 ? -14.976 12.170 3.643 1.00 81.19 86 ALA A N 1
ATOM 631 C CA . ALA A 1 86 ? -15.051 13.573 4.042 1.00 81.19 86 ALA A CA 1
ATOM 632 C C . ALA A 1 86 ? -14.632 14.521 2.904 1.00 81.19 86 ALA A C 1
ATOM 634 O O . ALA A 1 86 ? -15.351 15.471 2.608 1.00 81.19 86 ALA A O 1
ATOM 635 N N . ALA A 1 87 ? -13.534 14.217 2.201 1.00 74.75 87 ALA A N 1
ATOM 636 C CA . ALA A 1 87 ? -13.091 15.009 1.052 1.00 74.75 87 ALA A CA 1
ATOM 637 C C . ALA A 1 87 ? -14.120 15.025 -0.095 1.00 74.75 87 ALA A C 1
ATOM 639 O O . ALA A 1 87 ? -14.290 16.048 -0.747 1.00 74.75 87 ALA A O 1
ATOM 640 N N . ARG A 1 88 ? -14.843 13.917 -0.327 1.00 72.81 88 ARG A N 1
ATOM 641 C CA . ARG A 1 88 ? -15.928 13.866 -1.326 1.00 72.81 88 ARG A CA 1
ATOM 642 C C . ARG A 1 88 ? -17.134 14.712 -0.923 1.00 72.81 88 ARG A C 1
ATOM 644 O O . ARG A 1 88 ? -17.737 15.347 -1.783 1.00 72.81 88 ARG A O 1
ATOM 651 N N . MET A 1 89 ? -17.482 14.717 0.364 1.00 69.44 89 MET A N 1
ATOM 652 C CA . MET A 1 89 ? -18.602 15.510 0.882 1.00 69.44 89 MET A CA 1
ATOM 653 C C . MET A 1 89 ? -18.331 17.016 0.789 1.00 69.44 89 MET A C 1
ATOM 655 O O . MET A 1 89 ? -19.228 17.762 0.413 1.00 69.44 89 MET A O 1
ATOM 659 N N . ASP A 1 90 ? -17.096 17.447 1.053 1.00 65.75 90 ASP A N 1
ATOM 660 C CA . ASP A 1 90 ? -16.690 18.859 0.963 1.00 65.75 90 ASP A CA 1
ATOM 661 C C . ASP A 1 90 ? -16.718 19.391 -0.488 1.00 65.75 90 ASP A C 1
ATOM 663 O O . ASP A 1 90 ? -16.988 20.562 -0.734 1.00 65.75 90 ASP A O 1
ATOM 667 N N . THR A 1 91 ? -16.528 18.513 -1.482 1.00 59.78 91 THR A N 1
ATOM 668 C CA . THR A 1 91 ? -16.554 18.882 -2.912 1.00 59.78 91 THR A CA 1
ATOM 669 C C . THR A 1 91 ? -17.948 19.011 -3.544 1.00 59.78 91 THR A C 1
ATOM 671 O O . THR A 1 91 ? -18.041 19.356 -4.719 1.00 59.78 91 THR A O 1
ATOM 674 N N . GLY A 1 92 ? -19.039 18.757 -2.810 1.00 51.12 92 GLY A N 1
ATOM 675 C CA . GLY A 1 92 ? -20.396 19.150 -3.224 1.00 51.12 92 GLY A CA 1
ATOM 676 C C . GLY A 1 92 ? -20.966 18.544 -4.522 1.00 51.12 92 GLY A C 1
ATOM 677 O O . GLY A 1 92 ? -21.978 19.046 -5.007 1.00 51.12 92 GLY A O 1
ATOM 678 N N . LEU A 1 93 ? -20.385 17.483 -5.096 1.00 50.72 93 LEU A N 1
ATOM 679 C CA . LEU A 1 93 ? -20.931 16.825 -6.292 1.00 50.72 93 LEU A CA 1
ATOM 680 C C . LEU A 1 93 ? -21.697 15.553 -5.921 1.00 50.72 93 LEU A C 1
ATOM 682 O O . LEU A 1 93 ? -21.125 14.535 -5.524 1.00 50.72 93 LEU A O 1
ATOM 686 N N . GLY A 1 94 ? -23.021 15.650 -6.052 1.00 39.19 94 GLY A N 1
ATOM 687 C CA . GLY A 1 94 ? -23.940 14.522 -6.039 1.00 39.19 94 GLY A CA 1
ATOM 688 C C . GLY A 1 94 ? -23.596 13.501 -7.121 1.00 39.19 94 GLY A C 1
ATOM 689 O O . GLY A 1 94 ? -22.975 13.812 -8.134 1.00 39.19 94 GLY A O 1
ATOM 690 N N . ALA A 1 95 ? -23.993 12.262 -6.859 1.00 42.84 95 ALA A N 1
ATOM 691 C CA . ALA A 1 95 ? -23.834 11.125 -7.744 1.00 42.84 95 ALA A CA 1
ATOM 692 C C . ALA A 1 95 ? -24.479 11.378 -9.117 1.00 42.84 95 ALA A C 1
ATOM 694 O O . ALA A 1 95 ? -25.676 11.179 -9.258 1.00 42.84 95 ALA A O 1
ATOM 695 N N . ASP A 1 96 ? -23.696 11.796 -10.110 1.00 39.88 96 ASP A N 1
ATOM 696 C CA . ASP A 1 96 ? -23.928 11.443 -11.510 1.00 39.88 96 ASP A CA 1
ATOM 697 C C . ASP A 1 96 ? -22.730 11.827 -12.398 1.00 39.88 96 ASP A C 1
ATOM 699 O O . ASP A 1 96 ? -22.239 12.952 -12.343 1.00 39.88 96 ASP A O 1
ATOM 703 N N . ARG A 1 97 ? -22.358 10.877 -13.270 1.00 40.84 97 ARG A N 1
ATOM 704 C CA . ARG A 1 97 ? -21.437 10.941 -14.429 1.00 40.84 97 ARG A CA 1
ATOM 705 C C . ARG A 1 97 ? -19.940 10.673 -14.214 1.00 40.84 97 ARG A C 1
ATOM 707 O O . ARG A 1 97 ? -19.277 11.237 -13.354 1.00 40.84 97 ARG A O 1
ATOM 714 N N . ASP A 1 98 ? -19.435 9.802 -15.095 1.00 42.16 98 ASP A N 1
ATOM 715 C CA . ASP A 1 98 ? -18.047 9.375 -15.331 1.00 42.16 98 ASP A CA 1
ATOM 716 C C . ASP A 1 98 ? -17.112 10.509 -15.815 1.00 42.16 98 ASP A C 1
ATOM 718 O O . ASP A 1 98 ? -16.286 10.313 -16.705 1.00 42.16 98 ASP A O 1
ATOM 722 N N . ASP A 1 99 ? -17.199 11.696 -15.220 1.00 37.62 99 ASP A N 1
ATOM 723 C CA . ASP A 1 99 ? -16.217 12.761 -15.405 1.00 37.62 99 ASP A CA 1
ATOM 724 C C . ASP A 1 99 ? -15.316 12.789 -14.169 1.00 37.62 99 ASP A C 1
ATOM 726 O O . ASP A 1 99 ? -15.690 13.259 -13.096 1.00 37.62 99 ASP A O 1
ATOM 730 N N . VAL A 1 100 ? -14.125 12.199 -14.305 1.00 44.91 100 VAL A N 1
ATOM 731 C CA . VAL A 1 100 ? -13.089 12.178 -13.265 1.00 44.91 100 VAL A CA 1
ATOM 732 C C . VAL A 1 100 ? -12.728 13.633 -12.935 1.00 44.91 100 VAL A C 1
ATOM 734 O O . VAL A 1 100 ? -12.159 14.301 -13.800 1.00 44.91 100 VAL A O 1
ATOM 737 N N . PRO A 1 101 ? -13.028 14.154 -11.729 1.00 38.59 101 PRO A N 1
ATOM 738 C CA . PRO A 1 101 ? -12.663 15.520 -11.392 1.00 38.59 101 PRO A CA 1
ATOM 739 C C . PRO A 1 101 ? -11.139 15.633 -11.405 1.00 38.59 101 PRO A C 1
ATOM 741 O O . PRO A 1 101 ? -10.455 14.843 -10.747 1.00 38.59 101 PRO A O 1
ATOM 744 N N . ASP A 1 102 ? -10.617 16.594 -12.168 1.00 39.78 102 ASP A N 1
ATOM 745 C CA . ASP A 1 102 ? -9.202 16.953 -12.156 1.00 39.78 102 ASP A CA 1
ATOM 746 C C . ASP A 1 102 ? -8.789 17.292 -10.716 1.00 39.78 102 ASP A C 1
ATOM 748 O O . ASP A 1 102 ? -9.245 18.265 -10.113 1.00 39.78 102 ASP A O 1
ATOM 752 N N . TRP A 1 103 ? -7.962 16.427 -10.131 1.00 47.50 103 TRP A N 1
ATOM 753 C CA . TRP A 1 103 ? -7.593 16.420 -8.714 1.00 47.50 103 TRP A CA 1
ATOM 754 C C . TRP A 1 103 ? -6.476 17.437 -8.409 1.00 47.50 103 TRP A C 1
ATOM 756 O O . TRP A 1 103 ? -5.621 17.213 -7.554 1.00 47.50 103 TRP A O 1
ATOM 766 N N . SER A 1 104 ? -6.467 18.559 -9.134 1.00 35.38 104 SER A N 1
ATOM 767 C CA . SER A 1 104 ? -5.490 19.649 -9.034 1.00 35.38 104 SER A CA 1
ATOM 768 C C . SER A 1 104 ? -5.837 20.680 -7.945 1.00 35.38 104 SER A C 1
ATOM 770 O O . SER A 1 104 ? -5.071 21.612 -7.687 1.00 35.38 104 SER A O 1
ATOM 772 N N . GLY A 1 105 ? -6.952 20.488 -7.232 1.00 36.28 105 GLY A N 1
ATOM 773 C CA . GLY A 1 105 ? -7.236 21.155 -5.962 1.00 36.28 105 GLY A CA 1
ATOM 774 C C . GLY A 1 105 ? -6.471 20.483 -4.818 1.00 36.28 105 GLY A C 1
ATOM 775 O O . GLY A 1 105 ? -6.621 19.285 -4.607 1.00 36.28 105 GLY A O 1
ATOM 776 N N . LYS A 1 106 ? -5.662 21.259 -4.082 1.00 39.72 106 LYS A N 1
ATOM 777 C CA . LYS A 1 106 ? -4.762 20.885 -2.964 1.00 39.72 106 LYS A CA 1
ATOM 778 C C . LYS A 1 106 ? -5.442 20.192 -1.758 1.00 39.72 106 LYS A C 1
ATOM 780 O O . LYS A 1 106 ? -5.259 20.606 -0.615 1.00 39.72 106 LYS A O 1
ATOM 785 N N . PHE A 1 107 ? -6.182 19.111 -1.964 1.00 41.25 107 PHE A N 1
ATOM 786 C CA . PHE A 1 107 ? -6.486 18.160 -0.903 1.00 41.25 107 PHE A CA 1
ATOM 787 C C . PHE A 1 107 ? -5.294 17.223 -0.777 1.00 41.25 107 PHE A C 1
ATOM 789 O O . PHE A 1 107 ? -5.031 16.411 -1.662 1.00 41.25 107 PHE A O 1
ATOM 796 N N . PHE A 1 108 ? -4.547 17.350 0.321 1.00 51.94 108 PHE A N 1
ATOM 797 C CA . PHE A 1 108 ? -3.473 16.421 0.658 1.00 51.94 108 PHE A CA 1
ATOM 798 C C . PHE A 1 108 ? -4.040 15.005 0.726 1.00 51.94 108 PHE A C 1
ATOM 800 O O . PHE A 1 108 ? -4.652 14.603 1.719 1.00 51.94 108 PHE A O 1
ATOM 807 N N . LYS A 1 109 ? -3.833 14.240 -0.343 1.00 64.62 109 LYS A N 1
ATOM 808 C CA . LYS A 1 109 ? -4.175 12.832 -0.384 1.00 64.62 109 LYS A CA 1
ATOM 809 C C . LYS A 1 109 ? -3.410 12.110 0.723 1.00 64.62 109 LYS A C 1
ATOM 811 O O . LYS A 1 109 ? -2.181 12.075 0.736 1.00 64.62 109 LYS A O 1
ATOM 816 N N . LYS A 1 110 ? -4.147 11.535 1.669 1.00 73.69 110 LYS A N 1
ATOM 817 C CA . LYS A 1 110 ? -3.570 10.752 2.758 1.00 73.69 110 LYS A CA 1
ATOM 818 C C . LYS A 1 110 ? -3.235 9.349 2.244 1.00 73.69 110 LYS A C 1
ATOM 820 O O . LYS A 1 110 ? -4.115 8.497 2.155 1.00 73.69 110 LYS A O 1
ATOM 825 N N . THR A 1 111 ? -1.971 9.129 1.891 1.00 79.88 111 THR A N 1
ATOM 826 C CA . THR A 1 111 ? -1.442 7.815 1.495 1.00 79.88 111 THR A CA 1
ATOM 827 C C . THR A 1 111 ? -0.699 7.168 2.662 1.00 79.88 111 THR A C 1
ATOM 829 O O . THR A 1 111 ? 0.027 7.830 3.398 1.00 79.88 111 THR A O 1
ATOM 832 N N . VAL A 1 112 ? -0.872 5.861 2.836 1.00 84.44 112 VAL A N 1
ATOM 833 C CA . VAL A 1 112 ? -0.232 5.069 3.889 1.00 84.44 112 VAL A CA 1
ATOM 834 C C . VAL A 1 112 ? 1.029 4.421 3.342 1.00 84.44 112 VAL A C 1
ATOM 836 O O . VAL A 1 112 ? 0.974 3.721 2.335 1.00 84.44 112 VAL A O 1
ATOM 839 N N . PHE A 1 113 ? 2.152 4.576 4.038 1.00 84.62 113 PHE A N 1
ATOM 840 C CA . PHE A 1 113 ? 3.376 3.845 3.725 1.00 84.62 113 PHE A CA 1
ATOM 841 C C . PHE A 1 113 ? 3.587 2.726 4.747 1.00 84.62 113 PHE A C 1
ATOM 843 O O . PHE A 1 113 ? 3.878 2.970 5.920 1.00 84.62 113 PHE A O 1
ATOM 850 N N . TYR A 1 114 ? 3.450 1.482 4.290 1.00 86.50 114 TYR A N 1
ATOM 851 C CA . TYR A 1 114 ? 3.710 0.292 5.090 1.00 86.50 114 TYR A CA 1
ATOM 852 C C . TYR A 1 114 ? 5.108 -0.231 4.771 1.00 86.50 114 TYR A C 1
ATOM 854 O O . TYR A 1 114 ? 5.343 -0.801 3.705 1.00 86.50 114 TYR A O 1
ATOM 862 N N . ALA A 1 115 ? 6.043 -0.048 5.697 1.00 83.69 115 ALA A N 1
ATOM 863 C CA . ALA A 1 115 ? 7.433 -0.430 5.496 1.00 83.69 115 ALA A CA 1
ATOM 864 C C . ALA A 1 115 ? 7.810 -1.626 6.380 1.00 83.69 115 ALA A C 1
ATOM 866 O O . ALA A 1 115 ? 7.485 -1.655 7.568 1.00 83.69 115 ALA A O 1
ATOM 867 N N . SER A 1 116 ? 8.511 -2.618 5.823 1.00 80.94 116 SER A N 1
ATOM 868 C CA . SER A 1 116 ? 8.991 -3.765 6.603 1.00 80.94 116 SER A CA 1
ATOM 869 C C . SER A 1 116 ? 10.362 -4.263 6.158 1.00 80.94 116 SER A C 1
ATOM 871 O O . SER A 1 116 ? 10.710 -4.201 4.983 1.00 80.94 116 SER A O 1
ATOM 873 N N . ARG A 1 117 ? 11.161 -4.759 7.113 1.00 72.75 117 ARG A N 1
ATOM 874 C CA . ARG A 1 117 ? 12.559 -5.192 6.898 1.00 72.75 117 ARG A CA 1
ATOM 875 C C . ARG A 1 117 ? 12.695 -6.435 6.040 1.00 72.75 117 ARG A C 1
ATOM 877 O O . ARG A 1 117 ? 13.710 -6.583 5.371 1.00 72.75 117 ARG A O 1
ATOM 884 N N . THR A 1 118 ? 11.716 -7.328 6.075 1.00 74.06 118 THR A N 1
ATOM 885 C CA . THR A 1 118 ? 11.792 -8.590 5.337 1.00 74.06 118 THR A CA 1
ATOM 886 C C . THR A 1 118 ? 10.667 -8.685 4.320 1.00 74.06 118 THR A C 1
ATOM 888 O O . THR A 1 118 ? 9.528 -8.307 4.600 1.00 74.06 118 THR A O 1
ATOM 891 N N . HIS A 1 119 ? 10.985 -9.239 3.148 1.00 73.44 119 HIS A N 1
ATOM 892 C CA . HIS A 1 119 ? 9.997 -9.515 2.106 1.00 73.44 119 HIS A CA 1
ATOM 893 C C . HIS A 1 119 ? 8.868 -10.405 2.639 1.00 73.44 119 HIS A C 1
ATOM 895 O O . HIS A 1 119 ? 7.696 -10.128 2.433 1.00 73.44 119 HIS A O 1
ATOM 901 N N . SER A 1 120 ? 9.205 -11.409 3.455 1.00 80.50 120 SER A N 1
ATOM 902 C CA . SER A 1 120 ? 8.215 -12.303 4.059 1.00 80.50 120 SER A CA 1
ATOM 903 C C . SER A 1 120 ? 7.259 -11.597 5.029 1.00 80.50 120 SER A C 1
ATOM 905 O O . SER A 1 120 ? 6.092 -11.976 5.106 1.00 80.50 120 SER A O 1
ATOM 907 N N . GLN A 1 121 ? 7.699 -10.564 5.759 1.00 82.12 121 GLN A N 1
ATOM 908 C CA . GLN A 1 121 ? 6.802 -9.743 6.583 1.00 82.12 121 GLN A CA 1
ATOM 909 C C . GLN A 1 121 ? 5.864 -8.879 5.730 1.00 82.12 121 GLN A C 1
ATOM 911 O O . GLN A 1 121 ? 4.703 -8.707 6.106 1.00 82.12 121 GLN A O 1
ATOM 916 N N . LEU A 1 122 ? 6.337 -8.368 4.590 1.00 82.81 122 LEU A N 1
ATOM 917 C CA . LEU A 1 122 ? 5.493 -7.645 3.636 1.00 82.81 122 LEU A CA 1
ATOM 918 C C . LEU A 1 122 ? 4.449 -8.557 3.003 1.00 82.81 122 LEU A C 1
ATOM 920 O O . LEU A 1 122 ? 3.262 -8.255 3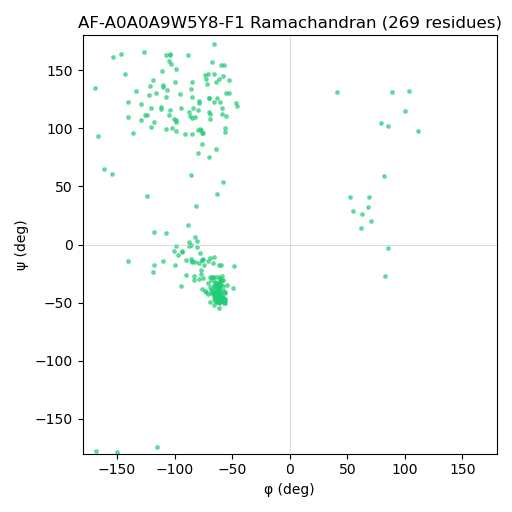.109 1.00 82.81 122 LEU A O 1
ATOM 924 N N . SER A 1 123 ? 4.860 -9.696 2.441 1.00 83.88 123 SER A N 1
ATOM 925 C CA . SER A 1 123 ? 3.937 -10.653 1.823 1.00 83.88 123 SER A CA 1
ATOM 926 C C . SER A 1 123 ? 2.882 -11.140 2.825 1.00 83.88 123 SER A C 1
ATOM 928 O O . SER A 1 123 ? 1.709 -11.280 2.473 1.00 83.88 123 SER A O 1
ATOM 930 N N . LYS A 1 124 ? 3.247 -11.316 4.108 1.00 86.44 124 LYS A N 1
ATOM 931 C CA . LYS A 1 124 ? 2.280 -11.591 5.188 1.00 86.44 124 LYS A CA 1
ATOM 932 C C . LYS A 1 124 ? 1.276 -10.450 5.363 1.00 86.44 124 LYS A C 1
ATOM 934 O O . LYS A 1 124 ? 0.079 -10.711 5.349 1.00 86.44 124 LYS A O 1
ATOM 939 N N . ALA A 1 125 ? 1.730 -9.201 5.473 1.00 87.50 125 ALA A N 1
ATOM 940 C CA . ALA A 1 125 ? 0.841 -8.043 5.606 1.00 87.50 125 ALA A CA 1
ATOM 941 C C . ALA A 1 125 ? -0.097 -7.871 4.399 1.00 87.50 125 ALA A C 1
ATOM 943 O O . ALA A 1 125 ? -1.283 -7.593 4.562 1.00 87.50 125 ALA A O 1
ATOM 944 N N . MET A 1 126 ? 0.406 -8.103 3.187 1.00 88.25 126 MET A N 1
ATOM 945 C CA . MET A 1 126 ? -0.401 -8.101 1.966 1.00 88.25 126 MET A CA 1
ATOM 946 C C . MET A 1 126 ? -1.444 -9.224 1.977 1.00 88.25 126 MET A C 1
ATOM 948 O O . MET A 1 126 ? -2.575 -9.018 1.538 1.00 88.25 126 MET A O 1
ATOM 952 N N . SER A 1 127 ? -1.088 -10.403 2.498 1.00 87.31 127 SER A N 1
ATOM 953 C CA . SER A 1 127 ? -2.026 -11.515 2.661 1.00 87.31 127 SER A CA 1
ATOM 954 C C . SER A 1 127 ? -3.114 -11.222 3.685 1.00 87.31 127 SER A C 1
ATOM 956 O O . SER A 1 127 ? -4.272 -11.536 3.425 1.00 87.31 127 SER A O 1
ATOM 958 N N . GLU A 1 128 ? -2.774 -10.583 4.803 1.00 89.12 128 GLU A N 1
ATOM 959 C CA . GLU A 1 128 ? -3.762 -10.100 5.773 1.00 89.12 128 GLU A CA 1
ATOM 960 C C . GLU A 1 128 ? -4.708 -9.089 5.117 1.00 89.12 128 GLU A C 1
ATOM 962 O O . GLU A 1 128 ? -5.921 -9.252 5.184 1.00 89.12 128 GLU A O 1
ATOM 967 N N . LEU A 1 129 ? -4.178 -8.114 4.367 1.00 89.19 129 LEU A N 1
ATOM 968 C CA . LEU A 1 129 ? -4.988 -7.138 3.630 1.00 89.19 129 LEU A CA 1
ATOM 969 C C . LEU A 1 129 ? -5.958 -7.790 2.625 1.00 89.19 129 LEU A C 1
ATOM 971 O O . LEU A 1 129 ? -7.026 -7.245 2.356 1.00 89.19 129 LEU A O 1
ATOM 975 N N . ARG A 1 130 ? -5.620 -8.947 2.040 1.00 87.62 130 ARG A N 1
ATOM 976 C CA . ARG A 1 130 ? -6.539 -9.675 1.141 1.00 87.62 130 ARG A CA 1
ATOM 977 C C . ARG A 1 130 ? -7.769 -10.223 1.858 1.00 87.62 130 ARG A C 1
ATOM 979 O O . ARG A 1 130 ? -8.806 -10.372 1.216 1.00 87.62 130 ARG A O 1
ATOM 986 N N . ARG A 1 131 ? -7.635 -10.532 3.146 1.00 87.12 131 ARG A N 1
ATOM 987 C CA . ARG A 1 131 ? -8.677 -11.145 3.976 1.00 87.12 131 ARG A CA 1
ATOM 988 C C . ARG A 1 131 ? -9.605 -10.119 4.628 1.00 87.12 131 ARG A C 1
ATOM 990 O O . ARG A 1 131 ? -10.518 -10.511 5.338 1.00 87.12 131 ARG A O 1
ATOM 997 N N . THR A 1 132 ? -9.373 -8.823 4.420 1.00 88.75 132 THR A N 1
ATOM 998 C CA . THR A 1 132 ? -10.207 -7.759 4.988 1.00 88.75 132 THR A CA 1
ATOM 999 C C . THR A 1 132 ? -11.138 -7.152 3.948 1.00 88.75 132 THR A C 1
ATOM 1001 O O . THR A 1 132 ? -10.913 -7.239 2.736 1.00 88.75 132 THR A O 1
ATOM 1004 N N . ASP A 1 133 ? -12.149 -6.432 4.426 1.00 88.06 133 ASP A N 1
ATOM 1005 C CA . ASP A 1 133 ? -13.036 -5.630 3.577 1.00 88.06 133 ASP A CA 1
ATOM 1006 C C . ASP A 1 133 ? -12.316 -4.457 2.897 1.00 88.06 133 ASP A C 1
ATOM 1008 O O . ASP A 1 133 ? -12.824 -3.864 1.945 1.00 88.06 133 ASP A O 1
ATOM 1012 N N . TYR A 1 134 ? -11.081 -4.166 3.311 1.00 89.00 134 TYR A N 1
ATOM 1013 C CA . TYR A 1 134 ? -10.223 -3.167 2.682 1.00 89.00 134 TYR A CA 1
ATOM 1014 C C . TYR A 1 134 ? -9.488 -3.687 1.439 1.00 89.00 134 TYR A C 1
ATOM 1016 O O . TYR A 1 134 ? -8.674 -2.968 0.860 1.00 89.00 134 TYR A O 1
ATOM 1024 N N . LYS A 1 135 ? -9.779 -4.908 0.969 1.00 85.00 135 LYS A N 1
ATOM 1025 C CA . LYS A 1 135 ? -9.134 -5.514 -0.212 1.00 85.00 135 LYS A CA 1
ATOM 1026 C C . LYS A 1 135 ? -9.298 -4.735 -1.524 1.00 85.00 135 LYS A C 1
ATOM 1028 O O . LYS A 1 135 ? -8.558 -5.020 -2.463 1.00 85.00 135 LYS A O 1
ATOM 1033 N N . LEU A 1 136 ? -10.266 -3.816 -1.596 1.00 85.75 136 LEU A N 1
ATOM 1034 C CA . LEU A 1 136 ? -10.526 -2.946 -2.752 1.00 85.75 136 LEU A CA 1
ATOM 1035 C C . LEU A 1 136 ? -9.817 -1.584 -2.664 1.00 85.75 136 LEU A C 1
ATOM 1037 O O . LEU A 1 136 ? -9.887 -0.806 -3.617 1.00 85.75 136 LEU A O 1
ATOM 1041 N N . MET A 1 137 ? -9.150 -1.279 -1.545 1.00 87.06 137 MET A N 1
ATOM 1042 C CA . MET A 1 137 ? -8.299 -0.091 -1.448 1.00 87.06 137 MET A CA 1
ATOM 1043 C C . MET A 1 137 ? -7.164 -0.185 -2.466 1.00 87.06 137 MET A C 1
ATOM 1045 O O . MET A 1 137 ? -6.615 -1.266 -2.700 1.00 87.06 137 MET A O 1
ATOM 1049 N N . LYS A 1 138 ? -6.806 0.950 -3.074 1.00 89.69 138 LYS A N 1
ATOM 1050 C CA . LYS A 1 138 ? -5.758 0.993 -4.092 1.00 89.69 138 LYS A CA 1
ATOM 1051 C C . LYS A 1 138 ? -4.417 0.720 -3.425 1.00 89.69 138 LYS A C 1
ATOM 1053 O O . LYS A 1 138 ? -3.906 1.565 -2.692 1.00 89.69 138 LYS A O 1
ATOM 1058 N N . ALA A 1 139 ? -3.854 -0.452 -3.673 1.00 89.06 139 ALA A N 1
ATOM 1059 C CA . ALA A 1 139 ? -2.575 -0.844 -3.115 1.00 89.06 139 ALA A CA 1
ATOM 1060 C C . ALA A 1 139 ? -1.518 -0.919 -4.216 1.00 89.06 139 ALA A C 1
ATOM 1062 O O . ALA A 1 139 ? -1.815 -1.226 -5.368 1.00 89.06 139 ALA A O 1
ATOM 1063 N N . THR A 1 140 ? -0.274 -0.633 -3.857 1.00 88.94 140 THR A N 1
ATOM 1064 C CA . THR A 1 140 ? 0.883 -0.886 -4.719 1.00 88.94 140 THR A CA 1
ATOM 1065 C C . THR A 1 140 ? 2.087 -1.245 -3.860 1.00 88.94 140 THR A C 1
ATOM 1067 O O . THR A 1 140 ? 2.110 -1.003 -2.650 1.00 88.94 140 THR A O 1
ATOM 1070 N N . VAL A 1 141 ? 3.101 -1.812 -4.494 1.00 86.88 141 VAL A N 1
ATOM 1071 C CA . VAL A 1 141 ? 4.387 -2.119 -3.880 1.00 86.88 141 VAL A CA 1
ATOM 1072 C C . VAL A 1 141 ? 5.483 -1.399 -4.646 1.00 86.88 141 VAL A C 1
ATOM 1074 O O . VAL A 1 141 ? 5.483 -1.371 -5.877 1.00 86.88 141 VAL A O 1
ATOM 1077 N N . LEU A 1 142 ? 6.419 -0.799 -3.915 1.00 86.25 142 LEU A N 1
ATOM 1078 C CA . LEU A 1 142 ? 7.642 -0.267 -4.504 1.00 86.25 142 LEU A CA 1
ATOM 1079 C C . LEU A 1 142 ? 8.802 -1.206 -4.214 1.00 86.25 142 LEU A C 1
ATOM 1081 O O . LEU A 1 142 ? 8.831 -1.923 -3.222 1.00 86.25 142 LEU A O 1
ATOM 1085 N N . GLY A 1 143 ? 9.802 -1.142 -5.073 1.00 82.44 143 GLY A N 1
ATOM 1086 C CA . GLY A 1 143 ? 11.023 -1.916 -4.953 1.00 82.44 143 GLY A CA 1
ATOM 1087 C C . GLY A 1 143 ? 12.064 -1.394 -5.928 1.00 82.44 143 GLY A C 1
ATOM 1088 O O . GLY A 1 143 ? 11.856 -0.397 -6.634 1.00 82.44 143 GLY A O 1
ATOM 1089 N N . SER A 1 144 ? 13.208 -2.054 -5.955 1.00 82.00 144 SER A N 1
ATOM 1090 C CA . SER A 1 144 ? 14.339 -1.658 -6.784 1.00 82.00 144 SER A CA 1
ATOM 1091 C C . SER A 1 144 ? 14.271 -2.278 -8.187 1.00 82.00 144 SER A C 1
ATOM 1093 O O . SER A 1 144 ? 13.495 -3.194 -8.473 1.00 82.00 144 SER A O 1
ATOM 1095 N N . ARG A 1 145 ? 15.049 -1.717 -9.125 1.00 83.94 145 ARG A N 1
ATOM 1096 C CA . ARG A 1 145 ? 15.064 -2.182 -10.525 1.00 83.94 145 ARG A CA 1
ATOM 1097 C C . ARG A 1 145 ? 15.588 -3.613 -10.662 1.00 83.94 145 ARG A C 1
ATOM 1099 O O . ARG A 1 145 ? 15.194 -4.301 -11.590 1.00 83.94 145 ARG A O 1
ATOM 1106 N N . ASP A 1 146 ? 16.446 -4.061 -9.758 1.00 81.75 146 ASP A N 1
ATOM 1107 C CA . ASP A 1 146 ? 16.933 -5.444 -9.680 1.00 81.75 146 ASP A CA 1
ATOM 1108 C C . ASP A 1 146 ? 15.812 -6.467 -9.427 1.00 81.75 146 ASP A C 1
ATOM 1110 O O . ASP A 1 146 ? 15.857 -7.545 -10.007 1.00 81.75 146 ASP A O 1
ATOM 1114 N N . GLN A 1 147 ? 14.804 -6.115 -8.624 1.00 81.50 147 GLN A N 1
ATOM 1115 C CA . GLN A 1 147 ? 13.666 -6.976 -8.286 1.00 81.50 147 GLN A CA 1
ATOM 1116 C C . GLN A 1 147 ? 12.562 -6.936 -9.351 1.00 81.50 147 GLN A C 1
ATOM 1118 O O . GLN A 1 147 ? 11.842 -7.912 -9.540 1.00 81.50 147 GLN A O 1
ATOM 1123 N N . MET A 1 148 ? 12.414 -5.803 -10.046 1.00 87.62 148 MET A N 1
ATOM 1124 C CA . MET A 1 148 ? 11.283 -5.557 -10.948 1.00 87.62 148 MET A CA 1
ATOM 1125 C C . MET A 1 148 ? 11.621 -5.524 -12.439 1.00 87.62 148 MET A C 1
ATOM 1127 O O . MET A 1 148 ? 10.700 -5.515 -13.253 1.00 87.62 148 MET A O 1
ATOM 1131 N N . CYS A 1 149 ? 12.884 -5.427 -12.857 1.00 88.94 149 CYS A N 1
ATOM 1132 C CA . CYS A 1 149 ? 13.168 -5.324 -14.287 1.00 88.94 149 CYS A CA 1
ATOM 1133 C C . CYS A 1 149 ? 12.929 -6.659 -15.007 1.00 88.94 149 CYS A C 1
ATOM 1135 O O . CYS A 1 149 ? 13.296 -7.724 -14.523 1.00 88.94 149 CYS A O 1
ATOM 1137 N N . VAL A 1 150 ? 12.318 -6.585 -16.191 1.00 90.00 150 VAL A N 1
ATOM 1138 C CA . VAL A 1 150 ? 11.961 -7.743 -17.034 1.00 90.00 150 VAL A CA 1
ATOM 1139 C C . VAL A 1 150 ? 12.671 -7.718 -18.386 1.00 90.00 150 VAL A C 1
ATOM 1141 O O . VAL A 1 150 ? 12.302 -8.459 -19.293 1.00 90.00 150 VAL A O 1
ATOM 1144 N N . HIS A 1 151 ? 13.649 -6.824 -18.543 1.00 87.06 151 HIS A N 1
ATOM 1145 C CA . HIS A 1 151 ? 14.390 -6.673 -19.787 1.00 87.06 151 HIS A CA 1
ATOM 1146 C C . HIS A 1 151 ? 15.300 -7.892 -20.003 1.00 87.06 151 HIS A C 1
ATOM 1148 O O . HIS A 1 151 ? 16.086 -8.190 -19.106 1.00 87.06 151 HIS A O 1
ATOM 1154 N N . PRO A 1 152 ? 15.221 -8.584 -21.156 1.00 83.38 152 PRO A N 1
ATOM 1155 C CA . PRO A 1 152 ? 15.974 -9.819 -21.387 1.00 83.38 152 PRO A CA 1
ATOM 1156 C C . PRO A 1 152 ? 17.491 -9.593 -21.405 1.00 83.38 152 PRO A C 1
ATOM 1158 O O . PRO A 1 152 ? 18.235 -10.443 -20.936 1.00 83.38 152 PRO A O 1
ATOM 1161 N N . ASP A 1 153 ? 17.933 -8.425 -21.878 1.00 78.69 153 ASP A N 1
ATOM 1162 C CA . ASP A 1 153 ? 19.363 -8.116 -22.034 1.00 78.69 153 ASP A CA 1
ATOM 1163 C C . ASP A 1 153 ? 20.060 -7.688 -20.731 1.00 78.69 153 ASP A C 1
ATOM 1165 O O . ASP A 1 153 ? 21.230 -7.321 -20.761 1.00 78.69 153 ASP A O 1
ATOM 1169 N N . LEU A 1 154 ? 19.357 -7.682 -19.591 1.00 74.06 154 LEU A N 1
ATOM 1170 C CA . LEU A 1 154 ? 19.957 -7.359 -18.296 1.00 74.06 154 LEU A CA 1
ATOM 1171 C C . LEU A 1 154 ? 20.395 -8.641 -17.576 1.00 74.06 154 LEU A C 1
ATOM 1173 O O . LEU A 1 154 ? 19.535 -9.443 -17.201 1.00 74.06 154 LEU A O 1
ATOM 1177 N N . PRO A 1 155 ? 21.699 -8.826 -17.306 1.00 64.44 155 PRO A N 1
ATOM 1178 C CA . PRO A 1 155 ? 22.169 -9.950 -16.515 1.00 64.44 155 PRO A CA 1
ATOM 1179 C C . PRO A 1 155 ? 21.640 -9.873 -15.078 1.00 64.44 155 PRO A C 1
ATOM 1181 O O . PRO A 1 155 ? 21.602 -8.810 -14.445 1.00 64.44 155 PRO A O 1
ATOM 1184 N N . VAL A 1 156 ? 21.260 -11.028 -14.527 1.00 64.81 156 VAL A N 1
ATOM 1185 C CA . VAL A 1 156 ? 20.736 -11.135 -13.156 1.00 64.81 156 VAL A CA 1
ATOM 1186 C C . VAL A 1 156 ? 21.779 -10.677 -12.124 1.00 64.81 156 VAL A C 1
ATOM 1188 O O . VAL A 1 156 ? 21.411 -10.021 -11.149 1.00 64.81 156 VAL A O 1
ATOM 1191 N N . GLU A 1 157 ? 23.067 -10.911 -12.387 1.00 61.72 157 GLU A N 1
ATOM 1192 C CA . GLU A 1 157 ? 24.187 -10.673 -11.460 1.00 61.72 157 GLU A CA 1
ATOM 1193 C C . GLU A 1 157 ? 24.783 -9.252 -11.485 1.00 61.72 157 GLU A C 1
ATOM 1195 O O . GLU A 1 157 ? 25.727 -8.961 -10.753 1.00 61.72 157 GLU A O 1
ATOM 1200 N N . GLU A 1 158 ? 24.249 -8.327 -12.287 1.00 67.75 158 GLU A N 1
ATOM 1201 C CA . GLU A 1 158 ? 24.786 -6.964 -12.314 1.00 67.75 158 GLU A CA 1
ATOM 1202 C C . GLU A 1 158 ? 24.446 -6.149 -11.056 1.00 67.75 158 GLU A C 1
ATOM 1204 O O . GLU A 1 158 ? 23.325 -6.186 -10.531 1.00 67.75 158 GLU A O 1
ATOM 1209 N N . SER A 1 159 ? 25.413 -5.327 -10.630 1.00 77.25 159 SER A N 1
ATOM 1210 C CA . SER A 1 159 ? 25.248 -4.332 -9.567 1.00 77.25 159 SER A CA 1
ATOM 1211 C C . SER A 1 159 ? 24.042 -3.422 -9.829 1.00 77.25 159 SER A C 1
ATOM 1213 O O . SER A 1 159 ? 23.804 -2.983 -10.957 1.00 77.25 159 SER A O 1
ATOM 1215 N N . MET A 1 160 ? 23.309 -3.068 -8.767 1.00 75.50 160 MET A N 1
ATOM 1216 C CA . MET A 1 160 ? 22.149 -2.166 -8.823 1.00 75.50 160 MET A CA 1
ATOM 1217 C C . MET A 1 160 ? 22.451 -0.868 -9.594 1.00 75.50 160 MET A C 1
ATOM 1219 O O . MET A 1 160 ? 21.603 -0.365 -10.334 1.00 75.50 160 MET A O 1
ATOM 1223 N N . THR A 1 161 ? 23.664 -0.331 -9.450 1.00 81.75 161 THR A N 1
ATOM 1224 C CA . THR A 1 161 ? 24.096 0.884 -10.150 1.00 81.75 161 THR A CA 1
ATOM 1225 C C . THR A 1 161 ? 24.169 0.675 -11.662 1.00 81.75 161 THR A C 1
ATOM 1227 O O . THR A 1 161 ? 23.675 1.519 -12.406 1.00 81.75 161 THR A O 1
ATOM 1230 N N . ALA A 1 162 ? 24.707 -0.457 -12.121 1.00 82.81 162 ALA A N 1
ATOM 1231 C CA . ALA A 1 162 ? 24.803 -0.781 -13.544 1.00 82.81 162 ALA A CA 1
ATOM 1232 C C . ALA A 1 162 ? 23.410 -0.918 -14.176 1.00 82.81 162 ALA A C 1
ATOM 1234 O O . ALA A 1 162 ? 23.117 -0.250 -15.168 1.00 82.81 162 ALA A O 1
ATOM 1235 N N . LYS A 1 163 ? 22.496 -1.643 -13.513 1.00 82.19 163 LYS A N 1
ATOM 1236 C CA . LYS A 1 163 ? 21.091 -1.772 -13.945 1.00 82.19 163 LYS A CA 1
ATOM 1237 C C . LYS A 1 163 ? 20.387 -0.414 -14.054 1.00 82.19 163 LYS A C 1
ATOM 1239 O O . LYS A 1 163 ? 19.619 -0.175 -14.987 1.00 82.19 163 LYS A O 1
ATOM 1244 N N . ASN A 1 164 ? 20.655 0.500 -13.117 1.00 84.88 164 ASN A N 1
ATOM 1245 C CA . ASN A 1 164 ? 20.112 1.859 -13.158 1.00 84.88 164 ASN A CA 1
ATOM 1246 C C . ASN A 1 164 ? 20.657 2.661 -14.350 1.00 84.88 164 ASN A C 1
ATOM 1248 O O . ASN A 1 164 ? 19.867 3.276 -15.066 1.00 84.88 164 ASN A O 1
ATOM 1252 N N . VAL A 1 165 ? 21.973 2.634 -14.578 1.00 87.62 165 VAL A N 1
ATOM 1253 C CA . VAL A 1 165 ? 22.623 3.341 -15.694 1.00 87.62 165 VAL A CA 1
ATOM 1254 C C . VAL A 1 165 ? 22.148 2.793 -17.040 1.00 87.62 165 VAL A C 1
ATOM 1256 O O . VAL A 1 165 ? 21.760 3.572 -17.910 1.00 87.62 165 VAL A O 1
ATOM 1259 N N . PHE A 1 166 ? 22.084 1.467 -17.189 1.00 86.62 166 PHE A N 1
ATOM 1260 C CA . PHE A 1 166 ? 21.561 0.816 -18.389 1.00 86.62 166 PHE A CA 1
ATOM 1261 C C . PHE A 1 166 ? 20.122 1.253 -18.677 1.00 86.62 166 PHE A C 1
ATOM 1263 O O . PHE A 1 166 ? 19.814 1.719 -19.773 1.00 86.62 166 PHE A O 1
ATOM 1270 N N . CYS A 1 167 ? 19.244 1.178 -17.672 1.00 87.38 167 CYS A N 1
ATOM 1271 C CA . CYS A 1 167 ? 17.851 1.591 -17.820 1.00 87.38 167 CYS A CA 1
ATOM 1272 C C . CYS A 1 167 ? 17.739 3.065 -18.239 1.00 87.38 167 CYS A C 1
ATOM 1274 O O . CYS A 1 167 ? 16.985 3.387 -19.155 1.00 87.38 167 CYS A O 1
ATOM 1276 N N . GLN A 1 168 ? 18.523 3.956 -17.626 1.00 88.25 168 GLN A N 1
ATOM 1277 C CA . GLN A 1 168 ? 18.545 5.373 -17.994 1.00 88.25 168 GLN A CA 1
ATOM 1278 C C . GLN A 1 168 ? 19.043 5.601 -19.426 1.00 88.25 168 GLN A C 1
ATOM 1280 O O . GLN A 1 168 ? 18.473 6.431 -20.134 1.00 88.25 168 GLN A O 1
ATOM 1285 N N . SER A 1 169 ? 20.062 4.859 -19.866 1.00 89.56 169 SER A N 1
ATOM 1286 C CA . SER A 1 169 ? 20.556 4.906 -21.246 1.00 89.56 169 SER A CA 1
ATOM 1287 C C . SER A 1 169 ? 19.457 4.516 -22.242 1.00 89.56 169 SER A C 1
ATOM 1289 O O . SER A 1 169 ? 19.152 5.275 -23.163 1.00 89.56 169 SER A O 1
ATOM 1291 N N . GLN A 1 170 ? 18.761 3.404 -21.981 1.00 87.19 170 GLN A N 1
ATOM 1292 C CA . GLN A 1 170 ? 17.678 2.909 -22.839 1.00 87.19 170 GLN A CA 1
ATOM 1293 C C . GLN A 1 170 ? 16.470 3.855 -22.891 1.00 87.19 170 GLN A C 1
ATOM 1295 O O . GLN A 1 170 ? 15.785 3.944 -23.909 1.00 87.19 170 GLN A O 1
ATOM 1300 N N . LEU A 1 171 ? 16.185 4.577 -21.804 1.00 88.38 171 LEU A N 1
ATOM 1301 C CA . LEU A 1 171 ? 15.112 5.575 -21.781 1.00 88.38 171 LEU A CA 1
ATOM 1302 C C . LEU A 1 171 ? 15.476 6.825 -22.581 1.00 88.38 171 LEU A C 1
ATOM 1304 O O . LEU A 1 171 ? 14.639 7.322 -23.331 1.00 88.38 171 LEU A O 1
ATOM 1308 N N . LYS A 1 172 ? 16.726 7.299 -22.478 1.00 90.38 172 LYS A N 1
ATOM 1309 C CA . LYS A 1 172 ? 17.226 8.425 -23.284 1.00 90.38 172 LYS A CA 1
ATOM 1310 C C . LYS A 1 172 ? 17.226 8.087 -24.775 1.00 90.38 172 LYS A C 1
ATOM 1312 O O . LYS A 1 172 ? 16.789 8.902 -25.581 1.00 90.38 172 LYS A O 1
ATOM 1317 N N . ALA A 1 173 ? 17.649 6.873 -25.123 1.00 90.44 173 ALA A N 1
ATOM 1318 C CA . ALA A 1 173 ? 17.642 6.371 -26.495 1.00 90.44 173 ALA A CA 1
ATOM 1319 C C . ALA A 1 173 ? 16.247 5.923 -26.985 1.00 90.44 173 ALA A C 1
ATOM 1321 O O . ALA A 1 173 ? 16.088 5.616 -28.163 1.00 90.44 173 ALA A O 1
ATOM 1322 N N . LYS A 1 174 ? 15.235 5.879 -26.101 1.00 87.25 174 LYS A N 1
ATOM 1323 C CA . LYS A 1 174 ? 13.877 5.358 -26.363 1.00 87.25 174 LYS A CA 1
ATOM 1324 C C . LYS A 1 174 ? 13.849 3.919 -26.909 1.00 87.25 174 LYS A C 1
ATOM 1326 O O . LYS A 1 174 ? 12.920 3.532 -27.610 1.00 87.25 174 LYS A O 1
ATOM 1331 N N . THR A 1 175 ? 14.841 3.110 -26.553 1.00 88.38 175 THR A N 1
ATOM 1332 C CA . THR A 1 175 ? 15.010 1.720 -27.012 1.00 88.38 175 THR A CA 1
ATOM 1333 C C . THR A 1 175 ? 14.319 0.695 -26.107 1.00 88.38 175 THR A C 1
ATOM 1335 O O . THR A 1 175 ? 14.137 -0.456 -26.498 1.00 88.38 175 THR A O 1
ATOM 1338 N N . CYS A 1 176 ? 13.893 1.078 -24.897 1.00 88.94 176 CYS A N 1
ATOM 1339 C CA . CYS A 1 176 ? 13.207 0.164 -23.979 1.00 88.94 176 CYS A CA 1
ATOM 1340 C C . CYS A 1 176 ? 11.805 -0.214 -24.489 1.00 88.94 176 CYS A C 1
ATOM 1342 O O . CYS A 1 176 ? 10.883 0.600 -24.449 1.00 88.94 176 CYS A O 1
ATOM 1344 N N . ARG A 1 177 ? 11.606 -1.486 -24.860 1.00 89.31 177 ARG A N 1
ATOM 1345 C CA . ARG A 1 177 ? 10.315 -2.019 -25.343 1.00 89.31 177 ARG A CA 1
ATOM 1346 C C . ARG A 1 177 ? 9.168 -1.908 -24.328 1.00 89.31 177 ARG A C 1
ATOM 1348 O O . ARG A 1 177 ? 8.008 -1.805 -24.715 1.00 89.31 177 ARG A O 1
ATOM 1355 N N . PHE A 1 178 ? 9.480 -1.954 -23.035 1.00 91.19 178 PHE A N 1
ATOM 1356 C CA . PHE A 1 178 ? 8.481 -2.082 -21.969 1.00 91.19 178 PHE A CA 1
ATOM 1357 C C . PHE A 1 178 ? 7.966 -0.739 -21.438 1.00 91.19 178 PHE A C 1
ATOM 1359 O O . PHE A 1 178 ? 6.856 -0.679 -20.911 1.00 91.19 178 PHE A O 1
ATOM 1366 N N . TYR A 1 179 ? 8.765 0.329 -21.534 1.00 89.88 179 TYR A N 1
ATOM 1367 C CA . TYR A 1 179 ? 8.431 1.635 -20.954 1.00 89.88 179 TYR A CA 1
ATOM 1368 C C . TYR A 1 179 ? 7.256 2.337 -21.658 1.00 89.88 179 TYR A C 1
ATOM 1370 O O . TYR A 1 179 ? 6.307 2.694 -20.963 1.00 89.88 179 TYR A O 1
ATOM 1378 N N . PRO A 1 180 ? 7.219 2.463 -23.002 1.00 89.69 180 PRO A N 1
ATOM 1379 C CA . PRO A 1 180 ? 6.113 3.136 -23.694 1.00 89.69 180 PRO A CA 1
ATOM 1380 C C . PRO A 1 180 ? 4.748 2.499 -23.418 1.00 89.69 180 PRO A C 1
ATOM 1382 O O . PRO A 1 180 ? 3.717 3.162 -23.452 1.00 89.69 180 PRO A O 1
ATOM 1385 N N . ARG A 1 181 ? 4.736 1.198 -23.113 1.00 88.56 181 ARG A N 1
ATOM 1386 C CA . ARG A 1 181 ? 3.515 0.444 -22.838 1.00 88.56 181 ARG A CA 1
ATOM 1387 C C . ARG A 1 181 ? 2.927 0.698 -21.452 1.00 88.56 181 ARG A C 1
ATOM 1389 O O . ARG A 1 181 ? 1.786 0.320 -21.216 1.00 88.56 181 ARG A O 1
ATOM 1396 N N . VAL A 1 182 ? 3.677 1.326 -20.544 1.00 88.25 182 VAL A N 1
ATOM 1397 C CA . VAL A 1 182 ? 3.155 1.733 -19.229 1.00 88.25 182 VAL A CA 1
ATOM 1398 C C . VAL A 1 182 ? 2.027 2.745 -19.411 1.00 88.25 182 VAL A C 1
ATOM 1400 O O . VAL A 1 182 ? 0.964 2.568 -18.830 1.00 88.25 182 VAL A O 1
ATOM 1403 N N . GLU A 1 183 ? 2.214 3.717 -20.305 1.00 86.06 183 GLU A N 1
ATOM 1404 C CA . GLU A 1 183 ? 1.219 4.754 -20.590 1.00 86.06 183 GLU A CA 1
ATOM 1405 C C . GLU A 1 183 ? -0.086 4.171 -21.144 1.00 86.06 183 GLU A C 1
ATOM 1407 O O . GLU A 1 183 ? -1.174 4.589 -20.764 1.00 86.06 183 GLU A O 1
ATOM 1412 N N . ALA A 1 184 ? 0.012 3.151 -22.000 1.00 86.44 184 ALA A N 1
ATOM 1413 C CA . ALA A 1 184 ? -1.155 2.468 -22.556 1.00 86.44 184 ALA A CA 1
ATOM 1414 C C . ALA A 1 184 ? -1.927 1.646 -21.508 1.00 86.44 184 ALA A C 1
ATOM 1416 O O . ALA A 1 184 ? -3.128 1.444 -21.650 1.00 86.44 184 ALA A O 1
ATOM 1417 N N . MET A 1 185 ? -1.241 1.159 -20.470 1.00 84.94 185 MET A N 1
ATOM 1418 C CA . MET A 1 185 ? -1.816 0.279 -19.446 1.00 84.94 185 MET A CA 1
ATOM 1419 C C . MET A 1 185 ? -2.212 1.016 -18.163 1.00 84.94 185 MET A C 1
ATOM 1421 O O . MET A 1 185 ? -2.737 0.393 -17.244 1.00 84.94 185 MET A O 1
ATOM 1425 N N . LYS A 1 186 ? -1.989 2.331 -18.094 1.00 82.12 186 LYS A N 1
ATOM 1426 C CA . LYS A 1 186 ? -2.250 3.150 -16.905 1.00 82.12 186 LYS A CA 1
ATOM 1427 C C . LYS A 1 186 ? -3.719 3.148 -16.463 1.00 82.12 186 LYS A C 1
ATOM 1429 O O . LYS A 1 186 ? -4.019 3.226 -15.280 1.00 82.12 186 LYS A O 1
ATOM 1434 N N . SER A 1 187 ? -4.641 3.011 -17.419 1.00 81.81 187 SER A N 1
ATOM 1435 C CA . SER A 1 187 ? -6.087 2.977 -17.171 1.00 81.81 187 SER A CA 1
ATOM 1436 C C . SER A 1 187 ? -6.579 1.640 -16.609 1.00 81.81 187 SER A C 1
ATOM 1438 O O . SER A 1 187 ? -7.708 1.554 -16.118 1.00 81.81 187 SER A O 1
ATOM 1440 N N . ASP A 1 188 ? -5.756 0.589 -16.656 1.00 85.31 188 ASP A N 1
ATOM 1441 C CA . ASP A 1 188 ? -6.137 -0.726 -16.167 1.00 85.31 188 ASP A CA 1
ATOM 1442 C C . ASP A 1 188 ? -6.107 -0.763 -14.631 1.00 85.31 188 ASP A C 1
ATOM 1444 O O . ASP A 1 188 ? -5.094 -1.020 -13.974 1.00 85.31 188 ASP A O 1
ATOM 1448 N N . ARG A 1 189 ? -7.286 -0.558 -14.039 1.00 81.69 189 ARG A N 1
ATOM 1449 C CA . ARG A 1 189 ? -7.480 -0.538 -12.583 1.00 81.69 189 ARG A CA 1
ATOM 1450 C C . ARG A 1 189 ? -7.115 -1.855 -11.905 1.00 81.69 189 ARG A C 1
ATOM 1452 O O . ARG A 1 189 ? -6.904 -1.880 -10.693 1.00 81.69 189 ARG A O 1
ATOM 1459 N N . SER A 1 190 ? -7.025 -2.953 -12.653 1.00 85.12 190 SER A N 1
ATOM 1460 C CA . SER A 1 190 ? -6.685 -4.249 -12.077 1.00 85.12 190 SER A CA 1
ATOM 1461 C C . SER A 1 190 ? -5.243 -4.290 -11.548 1.00 85.12 190 SER A C 1
ATOM 1463 O O . SER A 1 190 ? -4.906 -5.194 -10.779 1.00 85.12 190 SER A O 1
ATOM 1465 N N . PHE A 1 191 ? -4.373 -3.345 -11.926 1.00 85.00 191 PHE A N 1
ATOM 1466 C CA . PHE A 1 191 ? -3.030 -3.210 -11.353 1.00 85.00 191 PHE A CA 1
ATOM 1467 C C . PHE A 1 191 ? -3.039 -2.784 -9.874 1.00 85.00 191 PHE A C 1
ATOM 1469 O O . PHE A 1 191 ? -2.169 -3.228 -9.136 1.00 85.00 191 PHE A O 1
ATOM 1476 N N . PHE A 1 192 ? -4.054 -2.052 -9.398 1.00 82.12 192 PHE A N 1
ATOM 1477 C CA . PHE A 1 192 ? -4.175 -1.666 -7.978 1.00 82.12 192 PHE A CA 1
ATOM 1478 C C . PHE A 1 192 ? -4.523 -2.825 -7.034 1.00 82.12 192 PHE A C 1
ATOM 1480 O O . PHE A 1 192 ? -4.434 -2.690 -5.815 1.00 82.12 192 PHE A O 1
ATOM 1487 N N . LEU A 1 193 ? -4.968 -3.959 -7.583 1.00 79.25 193 LEU A N 1
ATOM 1488 C CA . LEU A 1 193 ? -5.247 -5.166 -6.801 1.00 79.25 193 LEU A CA 1
ATOM 1489 C C . LEU A 1 193 ? -3.985 -6.008 -6.581 1.00 79.25 193 LEU A C 1
ATOM 1491 O O . LEU A 1 193 ? -3.984 -6.909 -5.730 1.00 79.25 193 LEU A O 1
ATOM 1495 N N . VAL A 1 194 ? -2.932 -5.711 -7.347 1.00 77.56 194 VAL A N 1
ATOM 1496 C CA . VAL A 1 194 ? -1.636 -6.363 -7.250 1.00 77.56 194 VAL A CA 1
ATOM 1497 C C . VAL A 1 194 ? -0.877 -5.775 -6.078 1.00 77.56 194 VAL A C 1
ATOM 1499 O O . VAL A 1 194 ? -0.659 -4.570 -5.994 1.00 77.56 194 VAL A O 1
ATOM 1502 N N . ARG A 1 195 ? -0.509 -6.649 -5.149 1.00 72.94 195 ARG A N 1
ATOM 1503 C CA . ARG A 1 195 ? 0.028 -6.236 -3.857 1.00 72.94 195 ARG A CA 1
ATOM 1504 C C . ARG A 1 195 ? 1.442 -6.719 -3.615 1.00 72.94 195 ARG A C 1
ATOM 1506 O O . ARG A 1 195 ? 2.119 -6.045 -2.860 1.00 72.94 195 ARG A O 1
ATOM 1513 N N . ASP A 1 196 ? 1.881 -7.793 -4.270 1.00 81.75 196 ASP A N 1
ATOM 1514 C CA . ASP A 1 196 ? 3.248 -8.308 -4.151 1.00 81.75 196 ASP A CA 1
ATOM 1515 C C . ASP A 1 196 ? 4.109 -7.975 -5.381 1.00 81.75 196 ASP A C 1
ATOM 1517 O O . ASP A 1 196 ? 3.589 -7.697 -6.471 1.00 81.75 196 ASP A O 1
ATOM 1521 N N . ILE A 1 197 ? 5.432 -7.985 -5.200 1.00 84.94 197 ILE A N 1
ATOM 1522 C CA . ILE A 1 197 ? 6.400 -7.632 -6.247 1.00 84.94 197 ILE A CA 1
ATOM 1523 C C . ILE A 1 197 ? 6.341 -8.668 -7.372 1.00 84.94 197 ILE A C 1
ATOM 1525 O O . ILE A 1 197 ? 6.286 -8.303 -8.549 1.00 84.94 197 ILE A O 1
ATOM 1529 N N . GLU A 1 198 ? 6.300 -9.953 -7.027 1.00 86.50 198 GLU A N 1
ATOM 1530 C CA . GLU A 1 198 ? 6.257 -11.061 -7.979 1.00 86.50 198 GLU A CA 1
ATOM 1531 C C . GLU A 1 198 ? 4.980 -11.025 -8.818 1.00 86.50 198 GLU A C 1
ATOM 1533 O O . GLU A 1 198 ? 5.042 -11.181 -10.040 1.00 86.50 198 GLU A O 1
ATOM 1538 N N . ASP A 1 199 ? 3.839 -10.740 -8.187 1.00 88.44 199 ASP A N 1
ATOM 1539 C CA . ASP A 1 199 ? 2.555 -10.604 -8.873 1.00 88.44 199 ASP A CA 1
ATOM 1540 C C . ASP A 1 199 ? 2.587 -9.430 -9.865 1.00 88.44 199 ASP A C 1
ATOM 1542 O O . ASP A 1 199 ? 2.097 -9.543 -10.996 1.00 88.44 199 ASP A O 1
ATOM 1546 N N . LEU A 1 200 ? 3.205 -8.305 -9.477 1.00 89.75 200 LEU A N 1
ATOM 1547 C CA . LEU A 1 200 ? 3.335 -7.131 -10.342 1.00 89.75 200 LEU A CA 1
ATOM 1548 C C . LEU A 1 200 ? 4.227 -7.425 -11.539 1.00 89.75 200 LEU A C 1
ATOM 1550 O O . LEU A 1 200 ? 3.886 -7.061 -12.670 1.00 89.75 200 LEU A O 1
ATOM 1554 N N . VAL A 1 201 ? 5.344 -8.108 -11.308 1.00 91.25 201 VAL A N 1
ATOM 1555 C CA . VAL A 1 201 ? 6.263 -8.533 -12.361 1.00 91.25 201 VAL A CA 1
ATOM 1556 C C . VAL A 1 201 ? 5.579 -9.524 -13.303 1.00 91.25 201 VAL A C 1
ATOM 1558 O O . VAL A 1 201 ? 5.638 -9.335 -14.518 1.00 91.25 201 VAL A O 1
ATOM 1561 N N . ALA A 1 202 ? 4.888 -10.539 -12.782 1.00 91.44 202 ALA A N 1
ATOM 1562 C CA . ALA A 1 202 ? 4.189 -11.544 -13.582 1.00 91.44 202 ALA A CA 1
ATOM 1563 C C . ALA A 1 202 ? 3.094 -10.916 -14.456 1.00 91.44 202 ALA A C 1
ATOM 1565 O O . ALA A 1 202 ? 3.031 -11.162 -15.666 1.00 91.44 202 ALA A O 1
ATOM 1566 N N . LYS A 1 203 ? 2.278 -10.034 -13.872 1.00 91.19 203 LYS A N 1
ATOM 1567 C CA . LYS A 1 203 ? 1.239 -9.309 -14.604 1.00 91.19 203 LYS A CA 1
ATOM 1568 C C . LYS A 1 203 ? 1.834 -8.402 -15.674 1.00 91.19 203 LYS A C 1
ATOM 1570 O O . LYS A 1 203 ? 1.425 -8.444 -16.831 1.00 91.19 203 LYS A O 1
ATOM 1575 N N . SER A 1 204 ? 2.846 -7.627 -15.319 1.00 91.56 204 SER A N 1
ATOM 1576 C CA . SER A 1 204 ? 3.504 -6.723 -16.257 1.00 91.56 204 SER A CA 1
ATOM 1577 C C . SER A 1 204 ? 4.180 -7.471 -17.409 1.00 91.56 204 SER A C 1
ATOM 1579 O O . SER A 1 204 ? 4.115 -7.006 -18.544 1.00 91.56 204 SER A O 1
ATOM 1581 N N . LYS A 1 205 ? 4.748 -8.664 -17.167 1.00 90.94 205 LYS A N 1
ATOM 1582 C CA . LYS A 1 205 ? 5.256 -9.553 -18.228 1.00 90.94 205 LYS A CA 1
ATOM 1583 C C . LYS A 1 205 ? 4.144 -9.983 -19.184 1.00 90.94 205 LYS A C 1
ATOM 1585 O O . LYS A 1 205 ? 4.333 -9.891 -20.393 1.00 90.94 205 LYS A O 1
ATOM 1590 N N . LYS A 1 206 ? 2.977 -10.377 -18.659 1.00 91.56 206 LYS A N 1
ATOM 1591 C CA . LYS A 1 206 ? 1.804 -10.760 -19.467 1.00 91.56 206 LYS A CA 1
ATOM 1592 C C . LYS A 1 206 ? 1.324 -9.620 -20.370 1.00 91.56 206 LYS A C 1
ATOM 1594 O O . LYS A 1 206 ? 0.999 -9.854 -21.529 1.00 91.56 206 LYS A O 1
ATOM 1599 N N . HIS A 1 207 ? 1.314 -8.390 -19.857 1.00 89.75 207 HIS A N 1
ATOM 1600 C CA . HIS A 1 207 ? 0.913 -7.207 -20.624 1.00 89.75 207 HIS A CA 1
ATOM 1601 C C . HIS A 1 207 ? 2.066 -6.589 -21.439 1.00 89.75 207 HIS A C 1
ATOM 1603 O O . HIS A 1 207 ? 1.831 -5.784 -22.336 1.00 89.75 207 HIS A O 1
ATOM 1609 N N . GLY A 1 208 ? 3.316 -6.987 -21.194 1.00 90.56 208 GLY A N 1
ATOM 1610 C CA . GLY A 1 208 ? 4.514 -6.442 -21.835 1.00 90.56 208 GLY A CA 1
ATOM 1611 C C . GLY A 1 208 ? 4.825 -4.993 -21.444 1.00 90.56 208 GLY A C 1
ATOM 1612 O O . GLY 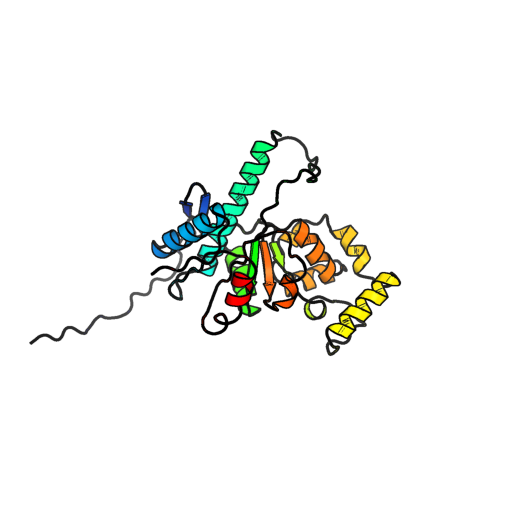A 1 208 ? 5.325 -4.243 -22.279 1.00 90.56 208 GLY A O 1
ATOM 1613 N N . CYS A 1 209 ? 4.510 -4.583 -20.214 1.00 92.81 209 CYS A N 1
ATOM 1614 C CA . CYS A 1 209 ? 4.820 -3.254 -19.674 1.00 92.81 209 CYS A CA 1
ATOM 1615 C C . CYS A 1 209 ? 5.945 -3.312 -18.628 1.00 92.81 209 CYS A C 1
ATOM 1617 O O . CYS A 1 209 ? 6.291 -4.380 -18.123 1.00 92.81 209 CYS A O 1
ATOM 1619 N N . CYS A 1 210 ? 6.554 -2.165 -18.318 1.00 92.56 210 CYS A N 1
ATOM 1620 C CA . CYS A 1 210 ? 7.646 -2.096 -17.349 1.00 92.56 210 CYS A CA 1
ATOM 1621 C C . CYS A 1 210 ? 7.097 -2.102 -15.908 1.00 92.56 210 CYS A C 1
ATOM 1623 O O . CYS A 1 210 ? 6.458 -1.119 -15.530 1.00 92.56 210 CYS A O 1
ATOM 1625 N N . PRO A 1 211 ? 7.385 -3.123 -15.073 1.00 92.62 211 PRO A N 1
ATOM 1626 C CA . PRO A 1 211 ? 6.828 -3.196 -13.718 1.00 92.62 211 PRO A CA 1
ATOM 1627 C C . PRO A 1 211 ? 7.338 -2.067 -12.814 1.00 92.62 211 PRO A C 1
ATOM 1629 O O . PRO A 1 211 ? 6.584 -1.522 -12.015 1.00 92.62 211 PRO A O 1
ATOM 1632 N N . PHE A 1 212 ? 8.605 -1.667 -12.981 1.00 90.44 212 PHE A N 1
ATOM 1633 C CA . PHE A 1 212 ? 9.221 -0.593 -12.197 1.00 90.44 212 PHE A CA 1
ATOM 1634 C C . PHE A 1 212 ? 8.557 0.771 -12.424 1.00 90.44 212 PHE A C 1
ATOM 1636 O O . PHE A 1 212 ? 8.325 1.508 -11.476 1.00 90.44 212 PHE A O 1
ATOM 1643 N N . TYR A 1 213 ? 8.259 1.131 -13.675 1.00 89.75 213 TYR A N 1
ATOM 1644 C CA . TYR A 1 213 ? 7.571 2.394 -13.963 1.00 89.75 213 TYR A CA 1
ATOM 1645 C C . TYR A 1 213 ? 6.067 2.296 -13.701 1.00 89.75 213 TYR A C 1
ATOM 1647 O O . TYR A 1 213 ? 5.464 3.276 -13.276 1.00 89.75 213 TYR A O 1
ATOM 1655 N N . MET A 1 214 ? 5.482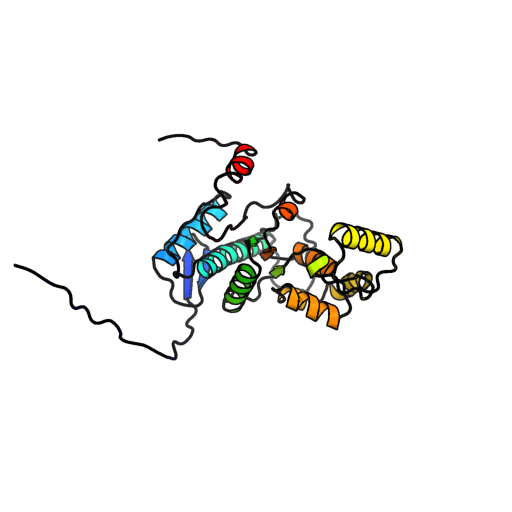 1.106 -13.867 1.00 90.50 214 MET A N 1
ATOM 1656 C CA . MET A 1 214 ? 4.096 0.849 -13.491 1.00 90.50 214 MET A CA 1
ATOM 1657 C C . MET A 1 214 ? 3.869 1.073 -11.989 1.00 90.50 214 MET A C 1
ATOM 1659 O O . MET A 1 214 ? 2.978 1.832 -11.630 1.00 90.50 214 MET A O 1
ATOM 1663 N N . SER A 1 215 ? 4.698 0.509 -11.099 1.00 89.31 215 SER A N 1
ATOM 1664 C CA . SER A 1 215 ? 4.546 0.725 -9.647 1.00 89.31 215 SER A CA 1
ATOM 1665 C C . SER A 1 215 ? 4.649 2.194 -9.236 1.00 89.31 215 SER A C 1
ATOM 1667 O O . SER A 1 215 ? 3.943 2.614 -8.319 1.00 89.31 215 SER A O 1
ATOM 1669 N N . ARG A 1 216 ? 5.479 2.985 -9.931 1.00 87.31 216 ARG A N 1
ATOM 1670 C CA . ARG A 1 216 ? 5.612 4.435 -9.715 1.00 87.31 216 ARG A CA 1
ATOM 1671 C C . ARG A 1 216 ? 4.372 5.212 -10.128 1.00 87.31 216 ARG A C 1
ATOM 1673 O O . ARG A 1 216 ? 3.946 6.075 -9.373 1.00 87.31 216 ARG A O 1
ATOM 1680 N N . HIS A 1 217 ? 3.767 4.868 -11.260 1.00 86.69 217 HIS A N 1
ATOM 1681 C CA . HIS A 1 217 ? 2.494 5.463 -11.649 1.00 86.69 217 HIS A CA 1
ATOM 1682 C C . HIS A 1 217 ? 1.372 5.073 -10.670 1.00 86.69 217 HIS A C 1
ATOM 1684 O O . HIS A 1 217 ? 0.657 5.928 -10.157 1.00 86.69 217 HIS A O 1
ATOM 1690 N N . LEU A 1 218 ? 1.282 3.790 -10.297 1.00 86.31 218 LEU A N 1
ATOM 1691 C CA . LEU A 1 218 ? 0.303 3.327 -9.306 1.00 86.31 218 LEU A CA 1
ATOM 1692 C C . LEU A 1 218 ? 0.467 4.025 -7.948 1.00 86.31 218 LEU A C 1
ATOM 1694 O O . LEU A 1 218 ? 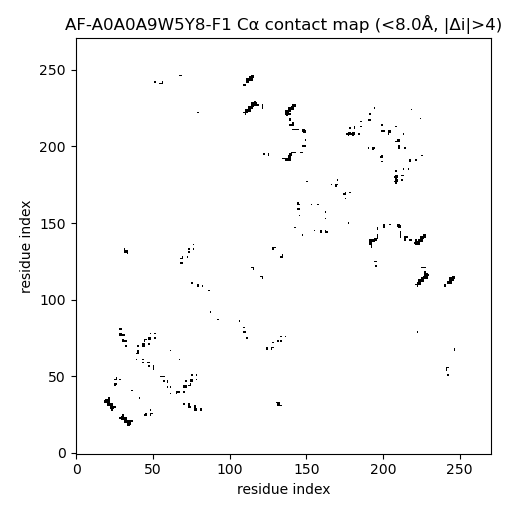-0.520 4.208 -7.241 1.00 86.31 218 LEU A O 1
ATOM 1698 N N . GLN A 1 219 ? 1.686 4.425 -7.572 1.00 85.44 219 GLN A N 1
ATOM 1699 C CA . GLN A 1 219 ? 1.959 5.161 -6.334 1.00 85.44 219 GLN A CA 1
ATOM 1700 C C . GLN A 1 219 ? 1.234 6.518 -6.278 1.00 85.44 219 GLN A C 1
ATOM 1702 O O . GLN A 1 219 ? 0.799 6.907 -5.194 1.00 85.44 219 GLN A O 1
ATOM 1707 N N . GLU A 1 220 ? 1.045 7.209 -7.404 1.00 82.19 220 GLU A N 1
ATOM 1708 C CA . GLU A 1 220 ? 0.322 8.494 -7.463 1.00 82.19 220 GLU A CA 1
ATOM 1709 C C . GLU A 1 220 ? -1.136 8.318 -7.016 1.00 82.19 220 GLU A C 1
ATOM 1711 O O . GLU A 1 220 ? -1.706 9.123 -6.274 1.00 82.19 220 GLU A O 1
ATOM 1716 N N . GLU A 1 221 ? -1.729 7.186 -7.388 1.00 82.50 221 GLU A N 1
ATOM 1717 C CA . GLU A 1 221 ? -3.121 6.853 -7.122 1.00 82.50 221 GLU A CA 1
ATOM 1718 C C . GLU A 1 221 ? -3.341 5.894 -5.941 1.00 82.50 221 GLU A C 1
ATOM 1720 O O . GLU A 1 221 ? -4.478 5.780 -5.478 1.00 82.50 221 GLU A O 1
ATOM 1725 N N . ALA A 1 222 ? -2.288 5.356 -5.330 1.00 85.06 222 ALA A N 1
ATOM 1726 C CA . ALA A 1 222 ? -2.379 4.430 -4.204 1.00 85.06 222 ALA A CA 1
ATOM 1727 C C . ALA A 1 222 ? -2.843 5.064 -2.880 1.00 85.06 222 ALA A C 1
ATOM 1729 O O . ALA A 1 222 ? -2.524 6.208 -2.542 1.00 85.06 222 ALA A O 1
ATOM 1730 N N . ASP A 1 223 ? -3.563 4.252 -2.115 1.00 86.38 223 ASP A N 1
ATOM 1731 C CA . ASP A 1 223 ? -4.009 4.504 -0.745 1.00 86.38 223 ASP A CA 1
ATOM 1732 C C . ASP A 1 223 ? -3.034 3.915 0.262 1.00 86.38 223 ASP A C 1
ATOM 1734 O O . ASP A 1 223 ? -2.795 4.498 1.316 1.00 86.38 223 ASP A O 1
ATOM 1738 N N . ILE A 1 224 ? -2.455 2.766 -0.087 1.00 87.00 224 ILE A N 1
ATOM 1739 C CA . ILE A 1 224 ? -1.426 2.085 0.684 1.00 87.00 224 ILE A CA 1
ATOM 1740 C C . ILE A 1 224 ? -0.286 1.647 -0.232 1.00 87.00 224 ILE A C 1
ATOM 1742 O O . ILE A 1 224 ? -0.495 1.056 -1.293 1.00 87.00 224 ILE A O 1
ATOM 1746 N N . ILE A 1 225 ? 0.934 1.944 0.196 1.00 86.25 225 ILE A N 1
ATOM 1747 C CA . ILE A 1 225 ? 2.170 1.632 -0.507 1.00 86.25 225 ILE A CA 1
ATOM 1748 C C . ILE A 1 225 ? 3.014 0.740 0.395 1.00 86.25 225 ILE A C 1
ATOM 1750 O O . ILE A 1 225 ? 3.433 1.153 1.478 1.00 86.25 225 ILE A O 1
ATOM 1754 N N . PHE A 1 226 ? 3.283 -0.477 -0.065 1.00 86.50 226 PHE A N 1
ATOM 1755 C CA . PHE A 1 226 ? 4.180 -1.407 0.608 1.00 86.50 226 PHE A CA 1
ATOM 1756 C C . PHE A 1 226 ? 5.631 -1.160 0.186 1.00 86.50 226 PHE A C 1
ATOM 1758 O O . PHE A 1 226 ? 5.927 -1.016 -1.002 1.00 86.50 226 PHE A O 1
ATOM 1765 N N . LEU A 1 227 ? 6.537 -1.110 1.164 1.00 83.12 227 LEU A N 1
ATOM 1766 C CA . LEU A 1 227 ? 7.951 -0.793 0.973 1.00 83.12 227 LEU A CA 1
ATOM 1767 C C . LEU A 1 227 ? 8.851 -1.845 1.648 1.00 83.12 227 LEU A C 1
ATOM 1769 O O . LEU A 1 227 ? 8.805 -1.984 2.877 1.00 83.12 227 LEU A O 1
ATOM 1773 N N . PRO A 1 228 ? 9.731 -2.545 0.912 1.00 77.81 228 PRO A N 1
ATOM 1774 C CA . PRO A 1 228 ? 10.850 -3.254 1.520 1.00 77.81 228 PRO A CA 1
ATOM 1775 C C . PRO A 1 228 ? 11.798 -2.220 2.129 1.00 77.81 228 PRO A C 1
ATOM 1777 O O . PRO A 1 228 ? 12.257 -1.306 1.444 1.00 77.81 228 PRO A O 1
ATOM 1780 N N . CYS A 1 229 ? 12.069 -2.328 3.433 1.00 62.03 229 CYS A N 1
ATOM 1781 C CA . CYS A 1 229 ? 12.926 -1.410 4.185 1.00 62.03 229 CYS A CA 1
ATOM 1782 C C . CYS A 1 229 ? 14.396 -1.563 3.772 1.00 62.03 229 CYS A C 1
ATOM 1784 O O . CYS A 1 229 ? 15.225 -2.060 4.530 1.00 62.03 229 CYS A O 1
ATOM 1786 N N . ASN A 1 230 ? 14.729 -1.029 2.604 1.00 55.78 230 ASN A N 1
ATOM 1787 C CA . ASN A 1 230 ? 16.023 -0.432 2.338 1.00 55.78 230 ASN A CA 1
ATOM 1788 C C . ASN A 1 230 ? 15.830 1.079 2.501 1.00 55.78 230 ASN A C 1
ATOM 1790 O O . ASN A 1 230 ? 15.331 1.763 1.613 1.00 55.78 230 ASN A O 1
ATOM 1794 N N . ILE A 1 231 ? 16.193 1.591 3.681 1.00 49.00 231 ILE A N 1
ATOM 1795 C CA . ILE A 1 231 ? 15.935 2.959 4.187 1.00 49.00 231 ILE A CA 1
ATOM 1796 C C . ILE A 1 231 ? 16.295 4.089 3.195 1.00 49.00 231 ILE A C 1
ATOM 1798 O O . ILE A 1 231 ? 15.777 5.196 3.306 1.00 49.00 231 ILE A O 1
ATOM 1802 N N . ARG A 1 232 ? 17.126 3.815 2.183 1.00 41.75 232 ARG A N 1
ATOM 1803 C CA . ARG A 1 232 ? 17.529 4.771 1.145 1.00 41.75 232 ARG A CA 1
ATOM 1804 C C . ARG A 1 232 ? 16.360 5.305 0.300 1.00 41.75 232 ARG A C 1
ATOM 1806 O O . ARG A 1 232 ? 16.433 6.440 -0.149 1.00 41.75 232 ARG A O 1
ATOM 1813 N N . THR A 1 233 ? 15.274 4.549 0.122 1.00 42.62 233 THR A N 1
ATOM 1814 C CA . THR A 1 233 ? 14.120 4.985 -0.697 1.00 42.62 233 THR A CA 1
ATOM 1815 C C . THR A 1 233 ? 13.256 6.056 -0.014 1.00 42.62 233 THR A C 1
ATOM 1817 O O . THR A 1 233 ? 12.500 6.746 -0.691 1.00 42.62 233 THR A O 1
ATOM 1820 N N . LEU A 1 234 ? 13.376 6.231 1.309 1.00 45.19 234 LEU A N 1
ATOM 1821 C CA . LEU A 1 234 ? 12.604 7.229 2.065 1.00 45.19 234 LEU A CA 1
ATOM 1822 C C . LEU A 1 234 ? 13.237 8.632 2.053 1.00 45.19 234 LEU A C 1
ATOM 1824 O O . LEU A 1 234 ? 12.555 9.591 2.394 1.00 45.19 234 LEU A O 1
ATOM 1828 N N . GLN A 1 235 ? 14.509 8.776 1.654 1.00 40.47 235 GLN A N 1
ATOM 1829 C CA . GLN A 1 235 ? 15.191 10.081 1.635 1.00 40.47 235 GLN A CA 1
ATOM 1830 C C . GLN A 1 235 ? 14.830 10.963 0.428 1.00 40.47 235 GLN A C 1
ATOM 1832 O O . GLN A 1 235 ? 15.098 12.155 0.473 1.00 40.47 235 GLN A O 1
ATOM 1837 N N . GLU A 1 236 ? 14.232 10.420 -0.638 1.00 41.12 236 GLU A N 1
ATOM 1838 C CA . GLU A 1 236 ? 14.007 11.169 -1.892 1.00 41.12 236 GLU A CA 1
ATOM 1839 C C . GLU A 1 236 ? 12.628 11.856 -1.997 1.00 41.12 236 GLU A C 1
ATOM 1841 O O . GLU A 1 236 ? 12.411 12.606 -2.938 1.00 41.12 236 GLU A O 1
ATOM 1846 N N . ASN A 1 237 ? 11.699 11.644 -1.054 1.00 39.47 237 ASN A N 1
ATOM 1847 C CA . ASN A 1 237 ? 10.331 12.202 -1.114 1.00 39.47 237 ASN A CA 1
ATOM 1848 C C . ASN A 1 237 ? 9.972 13.036 0.132 1.00 39.47 237 ASN A C 1
ATOM 1850 O O . ASN A 1 237 ? 8.879 12.921 0.688 1.00 39.47 237 ASN A O 1
ATOM 1854 N N . SER A 1 238 ? 10.911 13.851 0.615 1.00 41.38 238 SER A N 1
ATOM 1855 C CA . SER A 1 238 ? 10.804 14.572 1.886 1.00 41.38 238 SER A CA 1
ATOM 1856 C C . SER A 1 238 ? 10.076 15.916 1.787 1.00 41.38 238 SER A C 1
ATOM 1858 O O . SER A 1 238 ? 10.663 16.928 2.143 1.00 41.38 238 SER A O 1
ATOM 1860 N N . GLU A 1 239 ? 8.813 15.941 1.359 1.00 40.03 239 GLU A N 1
ATOM 1861 C CA . GLU A 1 239 ? 7.940 17.097 1.658 1.00 40.03 239 GLU A CA 1
ATOM 1862 C C . GLU A 1 239 ? 6.497 16.721 2.006 1.00 40.03 239 GLU A C 1
ATOM 1864 O O . GLU A 1 239 ? 5.791 17.527 2.600 1.00 40.03 239 GLU A O 1
ATOM 1869 N N . ASN A 1 240 ? 6.047 15.490 1.741 1.00 38.09 240 ASN A N 1
ATOM 1870 C CA . ASN A 1 240 ? 4.671 15.099 2.026 1.00 38.09 240 ASN A CA 1
ATOM 1871 C C . ASN A 1 240 ? 4.605 13.670 2.573 1.00 38.09 240 ASN A C 1
ATOM 1873 O O . ASN A 1 240 ? 4.972 12.737 1.867 1.00 38.09 240 ASN A O 1
ATOM 1877 N N . ILE A 1 241 ? 4.020 13.534 3.775 1.00 41.34 241 ILE A N 1
ATOM 1878 C CA . ILE A 1 241 ? 3.384 12.333 4.367 1.00 41.34 241 ILE A CA 1
ATOM 1879 C C . ILE A 1 241 ?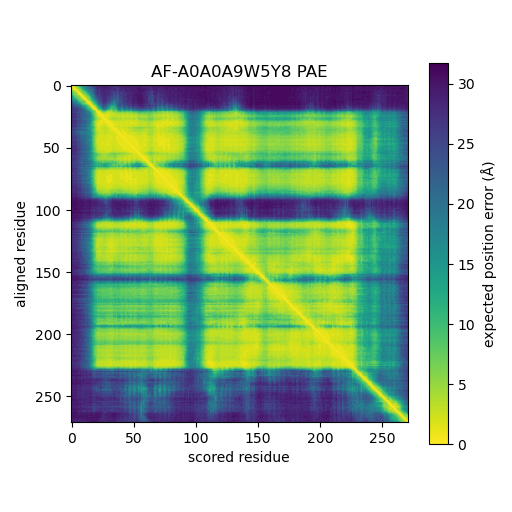 4.133 11.716 5.571 1.00 41.34 241 ILE A C 1
ATOM 1881 O O . ILE A 1 241 ? 5.016 10.871 5.443 1.00 41.34 241 ILE A O 1
ATOM 1885 N N . TRP A 1 242 ? 3.673 12.077 6.776 1.00 37.50 242 TRP A N 1
ATOM 1886 C CA . TRP A 1 242 ? 3.961 11.392 8.041 1.00 37.50 242 TRP A CA 1
ATOM 1887 C C . TRP A 1 242 ? 2.892 10.327 8.328 1.00 37.50 242 TRP A C 1
ATOM 1889 O O . TRP A 1 242 ? 1.841 10.628 8.883 1.00 37.50 242 TRP A O 1
ATOM 1899 N N . ALA A 1 243 ? 3.169 9.081 7.944 1.00 38.31 243 ALA A N 1
ATOM 1900 C CA . ALA A 1 243 ? 2.597 7.875 8.554 1.00 38.31 243 ALA A CA 1
ATOM 1901 C C . ALA A 1 243 ? 3.473 6.668 8.178 1.00 38.31 243 ALA A C 1
ATOM 1903 O O . ALA A 1 243 ? 3.061 5.781 7.430 1.00 38.31 243 ALA A O 1
ATOM 1904 N N . VAL A 1 244 ? 4.725 6.656 8.649 1.00 42.22 244 VAL A N 1
ATOM 1905 C CA . VAL A 1 244 ? 5.572 5.457 8.577 1.00 42.22 244 VAL A CA 1
ATOM 1906 C C . VAL A 1 244 ? 5.100 4.505 9.672 1.00 42.22 244 VAL A C 1
ATOM 1908 O O . VAL A 1 244 ? 5.475 4.631 10.837 1.00 42.22 244 VAL A O 1
ATOM 1911 N N . LEU A 1 245 ? 4.245 3.557 9.300 1.00 47.44 245 LEU A N 1
ATOM 1912 C CA . LEU A 1 245 ? 3.753 2.517 10.198 1.00 47.44 245 LEU A CA 1
ATOM 1913 C C . LEU A 1 245 ? 4.840 1.456 10.394 1.00 47.44 245 LEU A C 1
ATOM 1915 O O . LEU A 1 245 ? 4.898 0.459 9.675 1.00 47.44 245 LEU A O 1
ATOM 1919 N N . HIS A 1 246 ? 5.738 1.674 11.357 1.00 42.06 246 HIS A N 1
ATOM 1920 C CA . HIS A 1 246 ? 6.781 0.704 11.685 1.00 42.06 246 HIS A CA 1
ATOM 1921 C C . HIS A 1 246 ? 6.223 -0.431 12.561 1.00 42.06 246 HIS A C 1
ATOM 1923 O O . HIS A 1 246 ? 6.420 -0.483 13.778 1.00 42.06 246 HIS A O 1
ATOM 1929 N N . ALA A 1 247 ? 5.537 -1.378 11.921 1.00 32.91 247 ALA A N 1
ATOM 1930 C CA . ALA A 1 247 ? 5.160 -2.636 12.542 1.00 32.91 247 ALA A CA 1
ATOM 1931 C C . ALA A 1 247 ? 6.364 -3.600 12.605 1.00 32.91 247 ALA A C 1
ATOM 1933 O O . ALA A 1 247 ? 6.643 -4.347 11.670 1.00 32.91 247 ALA A O 1
ATOM 1934 N N . LEU A 1 248 ? 6.985 -3.626 13.790 1.00 30.84 248 LEU A N 1
ATOM 1935 C CA . LEU A 1 248 ? 7.471 -4.811 14.514 1.00 30.84 248 LEU A CA 1
ATOM 1936 C C . LEU A 1 248 ? 8.966 -5.211 14.566 1.00 30.84 248 LEU A C 1
ATOM 1938 O O . LEU A 1 248 ? 9.660 -5.454 13.580 1.00 30.84 248 LEU A O 1
ATOM 1942 N N . PHE A 1 249 ? 9.322 -5.475 15.832 1.00 29.20 249 PHE A N 1
ATOM 1943 C CA . PHE A 1 249 ? 10.400 -6.268 16.435 1.00 29.20 249 PHE A CA 1
ATOM 1944 C C . PHE A 1 249 ? 11.784 -5.638 16.642 1.00 29.20 249 PHE A C 1
ATOM 1946 O O . PHE A 1 249 ? 12.606 -5.569 15.738 1.00 29.20 249 PHE A O 1
ATOM 1953 N N . SER A 1 250 ? 12.002 -5.261 17.910 1.00 32.91 250 SER A N 1
ATOM 1954 C CA . SER A 1 250 ? 13.168 -5.491 18.777 1.00 32.91 250 SER A CA 1
ATOM 1955 C C . SER A 1 250 ? 14.580 -5.352 18.178 1.00 32.91 250 SER A C 1
ATOM 1957 O O . SER A 1 250 ? 14.947 -5.943 17.165 1.00 32.91 250 SER A O 1
ATOM 1959 N N . HIS A 1 251 ? 15.400 -4.595 18.905 1.00 34.66 251 HIS A N 1
ATOM 1960 C CA . HIS A 1 251 ? 16.863 -4.491 18.851 1.00 34.66 251 HIS A CA 1
ATOM 1961 C C . HIS A 1 251 ? 17.584 -3.592 17.829 1.00 34.66 251 HIS A C 1
ATOM 1963 O O . HIS A 1 251 ? 18.649 -3.090 18.176 1.00 34.66 251 HIS A O 1
ATOM 1969 N N . CYS A 1 252 ? 17.065 -3.269 16.639 1.00 34.59 252 CYS A N 1
ATOM 1970 C CA . CYS A 1 252 ? 17.867 -2.463 15.683 1.00 34.59 252 CYS A CA 1
ATOM 1971 C C . CYS A 1 252 ? 17.593 -0.951 15.664 1.00 34.59 252 CYS A C 1
ATOM 1973 O O . CYS A 1 252 ? 18.329 -0.209 15.012 1.00 34.59 252 CYS A O 1
ATOM 1975 N N . LEU A 1 253 ? 16.556 -0.466 16.348 1.00 38.16 253 LEU A N 1
ATOM 1976 C CA . LEU A 1 253 ? 16.000 0.864 16.071 1.00 38.16 253 LEU A CA 1
ATOM 1977 C C . LEU A 1 253 ? 16.305 1.936 17.126 1.00 38.16 253 LEU A C 1
ATOM 1979 O O . LEU A 1 253 ? 15.770 3.034 17.051 1.00 38.16 253 LEU A O 1
ATOM 1983 N N . HIS A 1 254 ? 17.192 1.663 18.084 1.00 38.12 254 HIS A N 1
ATOM 1984 C CA . HIS A 1 254 ? 17.474 2.621 19.159 1.00 38.12 254 HIS A CA 1
ATOM 1985 C C . HIS A 1 254 ? 18.389 3.785 18.723 1.00 38.12 254 HIS A C 1
ATOM 1987 O O . HIS A 1 254 ? 18.326 4.869 19.294 1.00 38.12 254 HIS A O 1
ATOM 1993 N N . LYS A 1 255 ? 19.239 3.599 17.697 1.00 31.22 255 LYS A N 1
ATOM 1994 C CA . LYS A 1 255 ? 20.293 4.583 17.359 1.00 31.22 255 LYS A CA 1
ATOM 1995 C C . LYS A 1 255 ? 19.981 5.537 16.200 1.00 31.22 255 LYS A C 1
ATOM 1997 O O . LYS A 1 255 ? 20.638 6.563 16.100 1.00 31.22 255 LYS A O 1
ATOM 2002 N N . ARG A 1 256 ? 19.000 5.251 15.335 1.00 42.28 256 ARG A N 1
ATOM 2003 C CA . ARG A 1 256 ? 18.721 6.083 14.138 1.00 42.28 256 ARG A CA 1
ATOM 2004 C C . ARG A 1 256 ? 17.343 6.734 14.091 1.00 42.28 256 ARG A C 1
ATOM 2006 O O . ARG A 1 256 ? 17.199 7.739 13.408 1.00 42.28 256 ARG A O 1
ATOM 2013 N N . ILE A 1 257 ? 16.382 6.266 14.889 1.00 37.59 257 ILE A N 1
ATOM 2014 C CA . ILE A 1 257 ? 15.159 7.039 15.149 1.00 37.59 257 ILE A CA 1
ATOM 2015 C C . ILE A 1 257 ? 15.486 8.317 15.924 1.00 37.59 257 ILE A C 1
ATOM 2017 O O . ILE A 1 257 ? 14.945 9.360 15.591 1.00 37.59 257 ILE A O 1
ATOM 2021 N N . LYS A 1 258 ? 16.459 8.292 16.848 1.00 34.41 258 LYS A N 1
ATOM 2022 C CA . LYS A 1 258 ? 16.976 9.515 17.488 1.00 34.41 258 LYS A CA 1
ATOM 2023 C C . LYS A 1 258 ? 17.449 10.560 16.469 1.00 34.41 258 LYS A C 1
ATOM 2025 O O . LYS A 1 258 ? 17.240 11.739 16.690 1.00 34.41 258 LYS A O 1
ATOM 2030 N N . PHE A 1 259 ? 18.015 10.129 15.340 1.00 33.84 259 PHE A N 1
ATOM 2031 C CA . PHE A 1 259 ? 18.517 11.025 14.295 1.00 33.84 259 PHE A CA 1
ATOM 2032 C C . PHE A 1 259 ? 17.390 11.640 13.445 1.00 33.84 259 PHE A C 1
ATOM 2034 O O . PHE A 1 259 ? 17.450 12.820 13.113 1.00 33.84 259 PHE A O 1
ATOM 2041 N N . LEU A 1 260 ? 16.338 10.867 13.144 1.00 34.88 260 LEU A N 1
ATOM 2042 C CA . LEU A 1 260 ? 15.131 11.362 12.460 1.00 34.88 260 LEU A CA 1
ATOM 2043 C C . LEU A 1 260 ? 14.219 12.194 13.385 1.00 34.88 260 LEU A C 1
ATOM 2045 O O . LEU A 1 260 ? 13.551 13.104 12.915 1.00 34.88 260 LEU A O 1
ATOM 2049 N N . LEU A 1 261 ? 14.227 11.928 14.696 1.00 37.66 261 LEU A N 1
ATOM 2050 C CA . LEU A 1 261 ? 13.503 12.710 15.708 1.00 37.66 261 LEU A CA 1
ATOM 2051 C C . LEU A 1 261 ? 14.265 13.968 16.161 1.00 37.66 261 LEU A C 1
ATOM 2053 O O . LEU A 1 261 ? 13.636 14.937 16.554 1.00 37.66 261 LEU A O 1
ATOM 2057 N N . GLN A 1 262 ? 15.604 14.001 16.106 1.00 32.03 262 GLN A N 1
ATOM 2058 C CA . GLN A 1 262 ? 16.379 15.218 16.413 1.00 32.03 262 GLN A CA 1
ATOM 2059 C C . GLN A 1 262 ? 16.368 16.246 15.278 1.00 32.03 262 GLN A C 1
ATOM 2061 O O . GLN A 1 262 ? 16.622 17.419 15.532 1.00 32.03 262 GLN A O 1
ATOM 2066 N N . SER A 1 263 ? 16.094 15.827 14.040 1.00 34.12 263 SER A N 1
ATOM 2067 C CA . SER A 1 263 ? 16.072 16.719 12.871 1.00 34.12 263 SER A CA 1
ATOM 2068 C C . SER A 1 263 ? 14.751 17.481 12.706 1.00 34.12 263 SER A C 1
ATOM 2070 O O . SER A 1 263 ? 14.729 18.496 12.018 1.00 34.12 263 SER A O 1
ATOM 2072 N N . HIS A 1 264 ? 13.685 17.066 13.398 1.00 35.47 264 HIS A N 1
ATOM 2073 C CA . HIS A 1 264 ? 12.446 17.828 13.558 1.00 35.47 264 HIS A CA 1
ATOM 2074 C C . HIS A 1 264 ? 12.209 18.079 15.052 1.00 35.47 264 HIS A C 1
ATOM 2076 O O . HIS A 1 264 ? 11.793 17.186 15.781 1.00 35.47 264 HIS A O 1
ATOM 2082 N N . GLN A 1 265 ? 12.527 19.292 15.513 1.00 34.06 265 GLN A N 1
ATOM 2083 C CA . GLN A 1 265 ? 12.350 19.739 16.898 1.00 34.06 265 GLN A CA 1
ATOM 2084 C C . GLN A 1 265 ? 10.971 19.366 17.468 1.00 34.06 265 GLN A C 1
ATOM 2086 O O . GLN A 1 265 ? 9.956 19.858 16.988 1.00 34.06 265 GLN A O 1
ATOM 2091 N N . LEU A 1 266 ? 10.961 18.567 18.538 1.00 26.00 266 LEU A N 1
ATOM 2092 C CA . LEU A 1 266 ? 10.317 18.888 19.818 1.00 26.00 266 LEU A CA 1
ATOM 2093 C C . LEU A 1 266 ? 10.817 17.884 20.867 1.00 26.00 266 LEU A C 1
ATOM 2095 O O . LEU A 1 266 ? 10.320 16.771 21.018 1.00 26.00 266 LEU A O 1
ATOM 2099 N N . LEU A 1 267 ? 11.870 18.306 21.568 1.00 28.25 267 LEU A N 1
ATOM 2100 C CA . LEU A 1 267 ? 12.182 17.831 22.909 1.00 28.25 267 LEU A CA 1
ATOM 2101 C C . LEU A 1 267 ? 11.003 18.199 23.810 1.00 28.25 267 LEU A C 1
ATOM 2103 O O . LEU A 1 267 ? 10.735 19.385 23.967 1.00 28.25 267 LEU A O 1
ATOM 2107 N N . LEU A 1 268 ? 10.386 17.221 24.463 1.00 22.89 268 LEU A N 1
ATOM 2108 C CA . LEU A 1 268 ? 9.944 17.426 25.836 1.00 22.89 268 LEU A CA 1
ATOM 2109 C C . LEU A 1 268 ? 10.469 16.265 26.675 1.00 22.89 268 LEU A C 1
ATOM 2111 O O . LEU A 1 268 ? 10.091 15.106 26.521 1.00 22.89 268 LEU A O 1
ATOM 2115 N N . HIS A 1 269 ? 11.463 16.637 27.472 1.00 23.95 269 HIS A N 1
ATOM 2116 C CA . HIS A 1 269 ? 11.864 15.972 28.697 1.00 23.95 269 HIS A CA 1
ATOM 2117 C C . HIS A 1 269 ? 10.739 16.104 29.741 1.00 23.95 269 HIS A C 1
ATOM 2119 O O . HIS A 1 269 ? 9.836 16.913 29.549 1.00 23.95 269 HIS A O 1
ATOM 2125 N N . GLU A 1 270 ? 10.923 15.389 30.858 1.00 25.47 270 GLU A N 1
ATOM 2126 C CA . GLU A 1 270 ? 10.138 15.344 32.113 1.00 25.47 270 GLU A CA 1
ATOM 2127 C C . GLU A 1 270 ? 9.193 14.128 32.167 1.00 25.47 270 GLU A C 1
ATOM 2129 O O . GLU A 1 270 ? 8.301 13.992 31.339 1.00 25.47 270 GLU A O 1
ATOM 2134 N N . HIS A 1 271 ? 9.354 13.148 33.062 1.00 29.27 271 HIS A N 1
ATOM 2135 C CA . HIS A 1 271 ? 10.133 13.016 34.302 1.00 29.27 271 HIS A CA 1
ATOM 2136 C C . HIS A 1 271 ? 10.681 11.587 34.442 1.00 29.27 271 HIS A C 1
ATOM 2138 O O . HIS A 1 271 ? 10.014 10.651 33.946 1.00 29.27 271 HIS A O 1
#

Secondary structure (DSSP, 8-state):
--------------S------EEEEETTEEEEESS---HHHHHHHHHHHHHHHHT--------TTS-HHHHHHHHHHHHHHHHHHHHHHHTT--S---------S------EEEEESSHHHHHHHHHHHHTSGGGGS-EEE---HHHH---TTS-TTS-HHHHHHHHHHHHHTT--SSSHHHHHHTT-GGGGG--SHHHHHHHHHHHT--HHHHHHHHHHH-SEEEEE--GGGGTT-TTS---EE----SSS-TTTHHHHHHSS-------

InterPro domains:
  IPR006554 Helicase-like, DEXD box c2 type [SM00488] (29-270)
  IPR010614 RAD3-like helicase, DEAD [PF06733] (114-231)
  IPR014013 Helicase superfamily 1/2, ATP-binding domain, DinG/Rad3-type [PS51193] (27-271)
  IPR027417 P-loop containing nucleoside triphosphate hydrolase [G3DSA:3.40.50.300] (36-244)
  IPR027417 P-loop containing nucleoside triphosphate hydrolase [SSF52540] (30-136)
  IPR045028 Helicase superfamily 1/2, DinG/Rad3-like [PTHR11472] (29-235)

Nearest PDB structures (foldseek):
  4a15-assembly1_A  TM=7.485E-01  e=2.640E-05  Thermoplasma acidophilum
  5fmf-assembly1_Y  TM=7.064E-01  e=1.238E-05  Saccharomyces cerevisiae
  2vsf-assembly1_A  TM=7.036E-01  e=1.914E-04  Thermoplasma acidophilum
  4ypi-assembly2_A  TM=5.537E-01  e=1.796E+00  Ebola virus - Mayinga, Zaire, 1976
  6mmk-assembly1_D  TM=3.367E-01  e=1.266E+00  Rattus norvegicus

Mean predicted aligned error: 13.51 Å

Solvent-accessible surface area (backbone atoms only — not comparable to full-atom values): 16870 Å² total; per-residue (Å²): 137,89,85,91,85,86,80,86,80,83,82,88,84,82,84,86,80,79,79,55,66,31,77,43,78,47,98,88,26,65,26,60,34,58,43,84,77,52,70,71,40,51,54,50,26,41,53,52,43,52,26,61,76,68,70,51,90,76,91,84,86,76,72,88,90,66,51,62,67,53,36,49,51,33,32,52,49,21,46,44,51,50,54,52,51,51,55,50,62,75,64,71,68,73,98,76,76,99,67,81,74,79,80,83,62,92,69,82,77,74,52,39,39,44,43,28,80,42,69,70,59,43,54,47,50,47,52,48,43,62,68,32,89,62,46,80,54,34,27,24,38,56,81,55,64,83,83,30,63,80,62,85,90,57,67,89,86,59,54,68,67,56,56,50,52,52,51,52,52,28,58,74,70,65,67,50,78,26,55,73,39,30,73,75,48,66,81,50,67,72,58,32,67,34,56,48,68,67,55,38,35,53,50,21,59,76,74,47,27,30,32,57,61,40,34,57,57,43,52,79,72,26,42,34,36,39,33,64,54,58,72,74,73,67,69,81,60,83,85,73,81,91,48,79,50,74,75,81,80,84,90,81,62,79,76,56,53,56,56,65,51,65,74,52,88,72,88,77,83,87,131

Foldseek 3Di:
DDDDDDDDDDDDDDDDDDQPFDWDQAVNQTFTARHDADPQLNVQLNVLLVCVVVVHDDDDDDDPPRCNLLSNVRSLLSNLVVLVVVVVVVVPDDDDDPDDPPPPPPPQRAAAEEEDQDLVVQVVSLVSCCSTPNLLAQEFEADACLLFFPDPPDDNPDDSVVSVVVVVVCVVVVNQQAAVCLVVCLPPSVLSSDHHRVSLNVVSVVSSHRSNVNRVSSVVVGRYYYYNPPVVVVVPPPDDHPDHPPDDDDDDPPPCVCVVAVVDDDDDDDD

Radius of gyration: 22.13 Å; Cα contacts (8 Å, |Δi|>4): 288; chains: 1; bounding box: 49×51×80 Å

Organism: Lygus hesperus (NCBI:txid30085)

pLDDT: mean 70.98, std 22.29, range [22.89, 93.88]

Sequence (271 aa):
MADPSEHPLEACASPDVVEIGCSLDLEGCLVKFPFQPYNVQKEYMAKVISALNAGSVAALESPTGTGKTLSLLCSTLAWVEKNKMAARMDTGLGADRDDVPDWSGKFFKKTVFYASRTHSQLSKAMSELRRTDYKLMKATVLGSRDQMCVHPDLPVEESMTAKNVFCQSQLKAKTCRFYPRVEAMKSDRSFFLVRDIEDLVAKSKKHGCCPFYMSRHLQEEADIIFLPCNIRTLQENSENIWAVLHALFSHCLHKRIKFLLQSHQLLLHEH